Protein AF-A0A8S0SMR8-F1 (afdb_monomer_lite)

pLDDT: mean 78.2, std 20.43, range [27.48, 98.31]

Organism: NCBI:txid158383

Sequence (340 aa):
MNQTNSKMSIKREADHQFKKGESNWGFPSFLSLSKLHDKYGGYVVDGTCVIEAEVFVTDVFPLSTDKPSDSSVPTDQSMNKPSDLDEAESIYIKAESFLKSISKEPTTSVFDAKCAVPLIEDVASSAKERFDELISFPLDNLVDPKHETAMIECLHMLVDRLSLFSDEQAKEITRLRALFPTIIQEWRDSVQVKVSCQSLLSTFEKTENLLKGSVKTEEGIKIQLEELKIREQELKAQLEALQNESQRLEKERLEVSKQTQHIYALAEEQAVKIEGKEMELAGAENKLEDLKSNWASVKTVSFKHEIFGSQHLYFGGRQFICCFLAVVTALVCYLIILCN

Foldseek 3Di:
DQQVDPVLDFDDDDDDDDDDPDPDDDDPDRDDPVLCPPPPNRQADPNDGDDDDDDDDDPPDPPPDDDDDDDDDDDDDPDPPPVPVVVVVVVLVVLVVVLVVPPDDDDDDDDDDADYDDDDDDPLRVLVRLLVVLVRDDLVVCLPPVNVVSNLVSLVSCLVVLVVDDPVVNVVSVVCNVCVVVVSVVVVVVVVVVVVVVVVVVVVVVVNVVSVVVSVVVVVVVVVVVVVVVVVVVVVVVVVVVVVVVVVVVVVVVVVVVVVVVVVVVVVVVVVVVVVVVVVVVVVVVVVVVVVVVVVVVVVVVPPDDDDDDDDDDDDPDPPVVVVVVVVVVVVVVVVVVPD

Secondary structure (DSSP, 8-state):
--SS-GGG-----------TT------S-SS-HHHHS-TTTSSEETTEE--------------------------------THHHHHHHHHHHHHHHHHHHH-------------------SHHHHHHHHHHHHHTS-HHHHTSHHHHHHHHHHHHHHHTTGGGS-HHHHHHHHHHHHHHHHHHHHHHHHHHHHHHHHHHHHHHHHHHHHHHHHHHHHHHHHHHHHHHHHHHHHHHHHHHHHHHHHHHHHHHHHHHHHHHHHHHHHHHHHHHHHHHHHHHHHHHHHHHHHHHHHHHHHHHHHTSS-------------SHHHHHHHHHHHHHHHHHHH--

InterPro domains:
  IPR002083 MATH/TRAF domain [PF22486] (1-55)
  IPR002083 MATH/TRAF domain [PS50144] (1-55)
  IPR002083 MATH/TRAF domain [cd00121] (1-55)
  IPR008974 TRAF-like [G3DSA:2.60.210.10] (1-70)
  IPR050804 MATH and coiled-coil domain-containing protein [PTHR46236] (2-300)

Radius of gyration: 62.2 Å; chains: 1; bounding box: 112×54×190 Å

Structure (mmCIF, N/CA/C/O backbone):
data_AF-A0A8S0SMR8-F1
#
_entry.id   AF-A0A8S0SMR8-F1
#
loop_
_atom_site.group_PDB
_atom_site.id
_atom_site.type_symbol
_atom_site.label_atom_id
_atom_site.label_alt_id
_atom_site.label_comp_id
_atom_site.label_asym_id
_atom_site.label_entity_id
_atom_site.label_seq_id
_atom_site.pdbx_PDB_ins_code
_atom_site.Cartn_x
_atom_site.Cartn_y
_atom_site.Cartn_z
_atom_site.occupancy
_atom_site.B_iso_or_equiv
_atom_site.auth_seq_id
_atom_site.auth_comp_id
_atom_site.auth_asym_id
_atom_site.auth_atom_id
_atom_site.pdbx_PDB_model_num
ATOM 1 N N . MET A 1 1 ? -6.142 25.862 14.279 1.00 87.38 1 MET A N 1
ATOM 2 C CA . MET A 1 1 ? -6.239 25.952 15.749 1.00 87.38 1 MET A CA 1
ATOM 3 C C . MET A 1 1 ? -5.257 26.981 16.274 1.00 87.38 1 MET A C 1
ATOM 5 O O . MET A 1 1 ? -4.184 27.133 15.704 1.00 87.38 1 MET A O 1
ATOM 9 N N . ASN A 1 2 ? -5.632 27.718 17.316 1.00 91.56 2 ASN A N 1
ATOM 10 C CA . ASN A 1 2 ? -4.694 28.555 18.056 1.00 91.56 2 ASN A CA 1
ATOM 11 C C . ASN A 1 2 ? -4.087 27.713 19.189 1.00 91.56 2 ASN A C 1
ATOM 13 O O . ASN A 1 2 ? -4.815 27.195 20.033 1.00 91.56 2 ASN A O 1
ATOM 17 N N . GLN A 1 3 ? -2.769 27.543 19.159 1.00 89.25 3 GLN A N 1
ATOM 18 C CA . GLN A 1 3 ? -2.023 26.611 20.006 1.00 89.25 3 GLN A CA 1
ATOM 19 C C . GLN A 1 3 ? -1.727 27.176 21.401 1.00 89.25 3 GLN A C 1
ATOM 21 O O . GLN A 1 3 ? -1.441 26.412 22.316 1.00 89.25 3 GLN A O 1
ATOM 26 N N . THR A 1 4 ? -1.817 28.497 21.591 1.00 88.31 4 THR A N 1
ATOM 27 C CA . THR A 1 4 ? -1.593 29.145 22.896 1.00 88.31 4 THR A CA 1
ATOM 28 C C . THR A 1 4 ? -2.897 29.492 23.611 1.00 88.31 4 THR A C 1
ATOM 30 O O . THR A 1 4 ? -2.925 29.590 24.836 1.00 88.31 4 THR A O 1
ATOM 33 N N . ASN A 1 5 ? -3.995 29.661 22.869 1.00 88.12 5 ASN A N 1
ATOM 34 C CA . ASN A 1 5 ? -5.317 29.918 23.425 1.00 88.12 5 ASN A CA 1
ATOM 35 C C . ASN A 1 5 ? -6.415 29.296 22.554 1.00 88.12 5 ASN A C 1
ATOM 37 O O . ASN A 1 5 ? -6.805 29.863 21.532 1.00 88.12 5 ASN A O 1
ATOM 41 N N . SER A 1 6 ? -6.987 28.179 23.009 1.00 86.31 6 SER A N 1
ATOM 42 C CA . SER A 1 6 ? -8.015 27.433 22.271 1.00 86.31 6 SER A CA 1
ATOM 43 C C . SER A 1 6 ? -9.241 28.274 21.893 1.00 86.31 6 SER A C 1
ATOM 45 O O . SER A 1 6 ? -9.789 28.079 20.806 1.00 86.31 6 SER A O 1
ATOM 47 N N . LYS A 1 7 ? -9.622 29.268 22.714 1.00 87.75 7 LYS A N 1
ATOM 48 C CA . LYS A 1 7 ? -10.764 30.172 22.460 1.00 87.75 7 LYS A CA 1
ATOM 49 C C . LYS A 1 7 ? -10.551 31.115 21.273 1.00 87.75 7 LYS A C 1
ATOM 51 O O . LYS A 1 7 ? -11.516 31.669 20.762 1.00 87.75 7 LYS A O 1
ATOM 56 N N . MET A 1 8 ? -9.306 31.308 20.841 1.00 87.25 8 MET A N 1
ATOM 57 C CA . MET A 1 8 ? -8.945 32.171 19.710 1.00 87.25 8 MET A CA 1
ATOM 58 C C . MET A 1 8 ? -8.800 31.384 18.399 1.00 87.25 8 MET A C 1
ATOM 60 O O . MET A 1 8 ? -8.308 31.920 17.406 1.00 87.25 8 MET A O 1
ATOM 64 N N . SER A 1 9 ? -9.203 30.110 18.376 1.00 90.19 9 SER A N 1
ATOM 65 C CA . SER A 1 9 ? -9.209 29.300 17.158 1.00 90.19 9 SER A CA 1
ATOM 66 C C . SER A 1 9 ? -10.244 29.814 16.158 1.00 90.19 9 SER A C 1
ATOM 68 O O . SER A 1 9 ? -11.353 30.202 16.515 1.00 90.19 9 SER A O 1
ATOM 70 N N . ILE A 1 10 ? -9.878 29.809 14.879 1.00 89.50 10 ILE A N 1
ATOM 71 C CA . ILE A 1 10 ? -10.763 30.231 13.792 1.00 89.50 10 ILE A CA 1
ATOM 72 C C . ILE A 1 10 ? -11.435 28.986 13.222 1.00 89.50 10 ILE A C 1
ATOM 74 O O . ILE A 1 10 ? -10.746 28.109 12.704 1.00 89.50 10 ILE A O 1
ATOM 78 N N . LYS A 1 11 ? -12.769 28.937 13.306 1.00 91.62 11 LYS A N 1
ATOM 79 C CA . LYS A 1 11 ? -13.609 27.892 12.708 1.00 91.62 11 LYS A CA 1
ATOM 80 C C . LYS A 1 11 ? -14.369 28.449 11.500 1.00 91.62 11 LYS A C 1
ATOM 82 O O . LYS A 1 11 ? -14.775 29.621 11.483 1.00 91.62 11 LYS A O 1
ATOM 87 N N . ARG A 1 12 ? -14.542 27.614 10.479 1.00 89.69 12 ARG A N 1
ATOM 88 C CA . ARG A 1 12 ? -15.468 27.824 9.362 1.00 89.69 12 ARG A CA 1
ATOM 89 C C . ARG A 1 12 ? -16.180 26.508 9.100 1.00 89.69 12 ARG A C 1
ATOM 91 O O . ARG A 1 12 ? -15.543 25.462 9.143 1.00 89.69 12 ARG A O 1
ATOM 98 N N . GLU A 1 13 ? -17.469 26.594 8.830 1.00 91.56 13 GLU A N 1
ATOM 99 C CA . GLU A 1 13 ? -18.339 25.456 8.553 1.00 91.56 13 GLU A CA 1
ATOM 100 C C . GLU A 1 13 ? -19.017 25.719 7.207 1.00 91.56 13 GLU A C 1
ATOM 102 O O . GLU A 1 13 ? -19.344 26.868 6.892 1.00 91.56 13 GLU A O 1
ATOM 107 N N . ALA A 1 14 ? -19.147 24.681 6.387 1.00 87.69 14 ALA A N 1
ATOM 108 C CA . ALA A 1 14 ? -19.842 24.738 5.110 1.00 87.69 14 ALA A CA 1
ATOM 109 C C . ALA A 1 14 ? -20.319 23.341 4.723 1.00 87.69 14 ALA A C 1
ATOM 111 O O . ALA A 1 14 ? -19.592 22.367 4.914 1.00 87.69 14 ALA A O 1
ATOM 112 N N . ASP A 1 15 ? -21.487 23.291 4.096 1.00 88.12 15 ASP A N 1
ATOM 113 C CA . ASP A 1 15 ? -22.035 22.076 3.512 1.00 88.12 15 ASP A CA 1
ATOM 114 C C . ASP A 1 15 ? -21.761 22.077 2.009 1.00 88.12 15 ASP A C 1
ATOM 116 O O . ASP A 1 15 ? -21.972 23.084 1.326 1.00 88.12 15 ASP A O 1
ATOM 120 N N . HIS A 1 16 ? -21.283 20.950 1.483 1.00 85.00 16 HIS A N 1
ATOM 121 C CA . HIS A 1 16 ? -21.031 20.786 0.053 1.00 85.00 16 HIS A CA 1
ATOM 122 C C . HIS A 1 16 ? -21.496 19.425 -0.432 1.00 85.00 16 HIS A C 1
ATOM 124 O O . HIS A 1 16 ? -21.211 18.399 0.182 1.00 85.00 16 HIS A O 1
ATOM 130 N N . GLN A 1 17 ? -22.169 19.421 -1.579 1.00 85.31 17 GLN A N 1
ATOM 131 C CA . GLN A 1 17 ? -22.498 18.196 -2.288 1.00 85.31 17 GLN A CA 1
ATOM 132 C C . GLN A 1 17 ? -21.478 17.990 -3.405 1.00 85.31 17 GLN A C 1
ATOM 134 O O . GLN A 1 17 ? -21.536 18.666 -4.432 1.00 85.31 17 GLN A O 1
ATOM 139 N N . PHE A 1 18 ? -20.577 17.026 -3.218 1.00 80.44 18 PHE A N 1
ATOM 140 C CA . PHE A 1 18 ? -19.598 16.658 -4.237 1.00 80.44 18 PHE A CA 1
ATOM 141 C C . PHE A 1 18 ? -20.292 16.123 -5.490 1.00 80.44 18 PHE A C 1
ATOM 143 O O . PHE A 1 18 ? -21.043 15.145 -5.441 1.00 80.44 18 PHE A O 1
ATOM 150 N N . LYS A 1 19 ? -20.026 16.758 -6.633 1.00 80.75 19 LYS A N 1
ATOM 151 C CA . LYS A 1 19 ? -20.501 16.287 -7.940 1.00 80.75 19 LYS A CA 1
ATOM 152 C C . LYS A 1 19 ? -19.439 15.445 -8.635 1.00 80.75 19 LYS A C 1
ATOM 154 O O . LYS A 1 19 ? -18.242 15.575 -8.393 1.00 80.75 19 LYS A O 1
ATOM 159 N N . LYS A 1 20 ? -19.874 14.598 -9.572 1.00 73.75 20 LYS A N 1
ATOM 160 C CA . LYS A 1 20 ? -18.967 13.825 -10.430 1.00 73.75 20 LYS A CA 1
ATOM 161 C C . LYS A 1 20 ? -18.040 14.782 -11.195 1.00 73.75 20 LYS A C 1
ATOM 163 O O . LYS A 1 20 ? -18.507 15.523 -12.054 1.00 73.75 20 LYS A O 1
ATOM 168 N N . GLY A 1 21 ? -16.743 14.735 -10.892 1.00 80.00 21 GLY A N 1
ATOM 169 C CA . GLY A 1 21 ? -15.716 15.602 -11.486 1.00 80.00 21 GLY A CA 1
ATOM 170 C C . GLY A 1 21 ? -15.176 16.691 -10.553 1.00 80.00 21 GLY A C 1
ATOM 171 O O . GLY A 1 21 ? -14.189 17.334 -10.898 1.00 80.00 21 GLY A O 1
ATOM 172 N N . GLU A 1 22 ? -15.761 16.872 -9.369 1.00 75.69 22 GLU A N 1
ATOM 173 C CA . GLU A 1 22 ? -15.211 17.735 -8.323 1.00 75.69 22 GLU A CA 1
ATOM 174 C C . GLU A 1 22 ? -14.312 16.904 -7.399 1.00 75.69 22 GLU A C 1
ATOM 176 O O . GLU A 1 22 ? -14.763 15.938 -6.787 1.00 75.69 22 GLU A O 1
ATOM 181 N N . SER A 1 23 ? -13.028 17.259 -7.312 1.00 76.62 23 SER A N 1
ATOM 182 C CA . SER A 1 23 ? -12.038 16.543 -6.492 1.00 76.62 23 SER A CA 1
ATOM 183 C C . SER A 1 23 ? -11.688 17.256 -5.185 1.00 76.62 23 SER A C 1
ATOM 185 O O . SER A 1 23 ? -10.994 16.687 -4.346 1.00 76.62 23 SER A O 1
ATOM 187 N N . ASN A 1 24 ? -12.131 18.502 -5.004 1.00 79.94 24 ASN A N 1
ATOM 188 C CA . ASN A 1 24 ? -11.857 19.289 -3.811 1.00 79.94 24 ASN A CA 1
ATOM 189 C C . ASN A 1 24 ? -12.972 20.300 -3.523 1.00 79.94 24 ASN A C 1
ATOM 191 O O . ASN A 1 24 ? -13.780 20.638 -4.385 1.00 79.94 24 ASN A O 1
ATOM 195 N N . TRP A 1 25 ? -12.989 20.767 -2.278 1.00 83.88 25 TRP A N 1
ATOM 196 C CA . TRP A 1 25 ? -13.827 21.856 -1.803 1.00 83.88 25 TRP A CA 1
ATOM 197 C C . TRP A 1 25 ? -13.126 22.555 -0.636 1.00 83.88 25 TRP A C 1
ATOM 199 O O . TRP A 1 25 ? -12.306 21.949 0.056 1.00 83.88 25 TRP A O 1
ATOM 209 N N . GLY A 1 26 ? -13.428 23.830 -0.408 1.00 86.75 26 GLY A N 1
ATOM 210 C CA . GLY A 1 26 ? -12.868 24.574 0.712 1.00 86.75 26 GLY A CA 1
ATOM 211 C C . GLY A 1 26 ? -13.066 26.076 0.586 1.00 86.75 26 GLY A C 1
ATOM 212 O O . GLY A 1 26 ? -13.824 26.565 -0.249 1.00 86.75 26 GLY A O 1
ATOM 213 N N . PHE A 1 27 ? -12.350 26.823 1.422 1.00 83.25 27 PHE A N 1
ATOM 214 C CA . PHE A 1 27 ? -12.382 28.281 1.420 1.00 83.25 27 PHE A CA 1
ATOM 215 C C . PHE A 1 27 ? -11.164 28.827 0.665 1.00 83.25 27 PHE A C 1
ATOM 217 O O . PHE A 1 27 ? -10.041 28.623 1.130 1.00 83.25 27 PHE A O 1
ATOM 224 N N . PRO A 1 28 ? -11.345 29.584 -0.436 1.00 78.44 28 PRO A N 1
ATOM 225 C CA . PRO A 1 28 ? -10.234 30.222 -1.151 1.00 78.44 28 PRO A CA 1
ATOM 226 C C . PRO A 1 28 ? -9.412 31.179 -0.274 1.00 78.44 28 PRO A C 1
ATOM 228 O O . PRO A 1 28 ? -8.251 31.456 -0.558 1.00 78.44 28 PRO A O 1
ATOM 231 N N . SER A 1 29 ? -10.018 31.691 0.801 1.00 84.06 29 SER A N 1
ATOM 232 C CA . SER A 1 29 ? -9.359 32.486 1.832 1.00 84.06 29 SER A CA 1
ATOM 233 C C . SER A 1 29 ? -9.897 32.088 3.203 1.00 84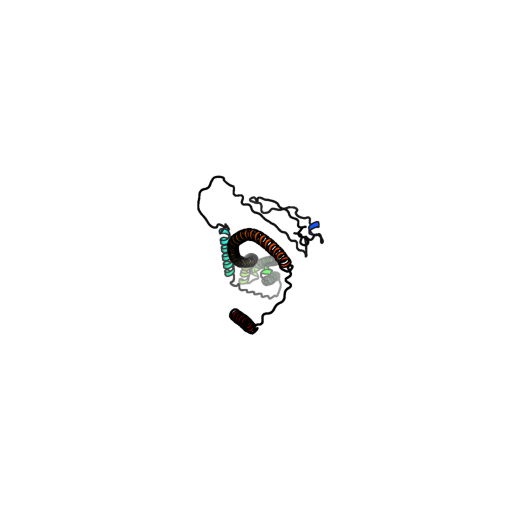.06 29 SER A C 1
ATOM 235 O O . SER A 1 29 ? -11.080 32.268 3.492 1.00 84.06 29 SER A O 1
ATOM 237 N N . PHE A 1 30 ? -9.025 31.526 4.042 1.00 84.12 30 PHE A N 1
ATOM 238 C CA . PHE A 1 30 ? -9.371 31.054 5.387 1.00 84.12 30 PHE A CA 1
ATOM 239 C C . PHE A 1 30 ? -8.759 31.941 6.482 1.00 84.12 30 PHE A C 1
ATOM 241 O O . PHE A 1 30 ? -9.443 32.351 7.420 1.00 84.12 30 PHE A O 1
ATOM 248 N N . LEU A 1 31 ? -7.474 32.282 6.342 1.00 86.81 31 LEU A N 1
ATOM 249 C CA . LEU A 1 31 ? -6.719 33.123 7.270 1.00 86.81 31 LEU A CA 1
ATOM 250 C C . LEU A 1 31 ? -5.667 33.930 6.502 1.00 86.81 31 LEU A C 1
ATOM 252 O O . LEU A 1 31 ? -4.987 33.387 5.635 1.00 86.81 31 LEU A O 1
ATOM 256 N N . SER A 1 32 ? -5.511 35.219 6.817 1.00 88.31 32 SER A N 1
ATOM 257 C CA . SER A 1 32 ? -4.460 36.029 6.196 1.00 88.31 32 SER A CA 1
ATOM 258 C C . SER A 1 32 ? -3.076 35.583 6.667 1.00 88.31 32 SER A C 1
ATOM 260 O O . SER A 1 32 ? -2.870 35.304 7.850 1.00 88.31 32 SER A O 1
ATOM 262 N N . LEU A 1 33 ? -2.097 35.593 5.759 1.00 88.31 33 LEU A N 1
ATOM 263 C CA . LEU A 1 33 ? -0.712 35.242 6.090 1.00 88.31 33 LEU A CA 1
ATOM 264 C C . LEU A 1 33 ? -0.136 36.140 7.194 1.00 88.31 33 LEU A C 1
ATOM 266 O O . LEU A 1 33 ? 0.542 35.650 8.090 1.00 88.31 33 LEU A O 1
ATOM 270 N N . SER A 1 34 ? -0.474 37.433 7.189 1.00 88.12 34 SER A N 1
ATOM 271 C CA . SER A 1 34 ? -0.067 38.373 8.241 1.00 88.12 34 SER A CA 1
ATOM 272 C C . SER A 1 34 ? -0.531 37.953 9.636 1.00 88.12 34 SER A C 1
ATOM 274 O O . SER A 1 34 ? 0.198 38.137 10.603 1.00 88.12 34 SER A O 1
ATOM 276 N N . LYS A 1 35 ? -1.728 37.367 9.742 1.00 86.38 35 LYS A N 1
ATOM 277 C CA . LYS A 1 35 ? -2.311 36.916 11.009 1.00 86.38 35 LYS A CA 1
ATOM 278 C C . LYS A 1 35 ? -1.822 35.522 11.401 1.00 86.38 35 LYS A C 1
ATOM 280 O O . LYS A 1 35 ? -1.681 35.244 12.586 1.00 86.38 35 LYS A O 1
ATOM 285 N N . LEU A 1 36 ? -1.543 34.663 10.420 1.00 89.69 36 LEU A N 1
ATOM 286 C CA . LEU A 1 36 ? -0.945 33.347 10.643 1.00 89.69 36 LEU A CA 1
ATOM 287 C C . LEU A 1 36 ? 0.486 33.462 11.199 1.00 89.69 36 LEU A C 1
ATOM 289 O O . LEU A 1 36 ? 0.835 32.739 12.126 1.00 89.69 36 LEU A O 1
ATOM 293 N N . HIS A 1 37 ? 1.289 34.383 10.656 1.00 87.81 37 HIS A N 1
ATOM 294 C CA . HIS A 1 37 ? 2.698 34.578 11.020 1.00 87.81 37 HIS A CA 1
ATOM 295 C C . HIS A 1 37 ? 2.934 35.573 12.166 1.00 87.81 37 HIS A C 1
ATOM 297 O O . HIS A 1 37 ? 4.086 35.890 12.474 1.00 87.81 37 HIS A O 1
ATOM 303 N N . ASP A 1 38 ? 1.878 36.077 12.805 1.00 88.31 38 ASP A N 1
ATOM 304 C CA . ASP A 1 38 ? 2.031 36.915 13.989 1.00 88.31 38 ASP A CA 1
ATOM 305 C C . ASP A 1 38 ? 2.648 36.093 15.131 1.00 88.31 38 ASP A C 1
ATOM 307 O O . ASP A 1 38 ? 2.051 35.128 15.616 1.00 88.31 38 ASP A O 1
ATOM 311 N N . LYS A 1 39 ? 3.843 36.497 15.580 1.00 84.56 39 LYS A N 1
ATOM 312 C CA . LYS A 1 39 ? 4.595 35.834 16.658 1.00 84.56 39 LYS A CA 1
ATOM 313 C C . LYS A 1 39 ? 3.817 35.779 17.973 1.00 84.56 39 LYS A C 1
ATOM 315 O O . LYS A 1 39 ? 4.062 34.888 18.779 1.00 84.56 39 LYS A O 1
ATOM 320 N N . TYR A 1 40 ? 2.888 36.709 18.186 1.00 86.00 40 TYR A N 1
ATOM 321 C CA . TYR A 1 40 ? 2.031 36.750 19.373 1.00 86.00 40 TYR A CA 1
ATOM 3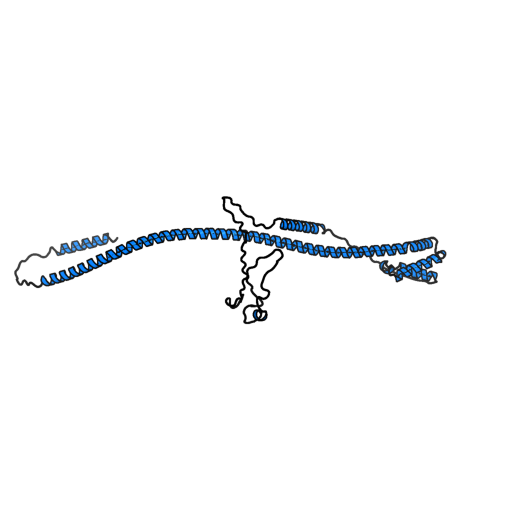22 C C . TYR A 1 40 ? 0.635 36.165 19.116 1.00 86.00 40 TYR A C 1
ATOM 324 O O . TYR A 1 40 ? -0.161 36.030 20.043 1.00 86.00 40 TYR A O 1
ATOM 332 N N . GLY A 1 41 ? 0.336 35.793 17.867 1.00 84.12 41 GLY A N 1
ATOM 333 C CA . GLY A 1 41 ? -0.979 35.333 17.436 1.00 84.12 41 GLY A CA 1
ATOM 334 C C . GLY A 1 41 ? -1.303 33.895 17.839 1.00 84.12 41 GLY A C 1
ATOM 335 O O . GLY A 1 41 ? -2.478 33.552 17.906 1.00 84.12 41 GLY A O 1
ATOM 336 N N . GLY A 1 42 ? -0.299 33.056 18.122 1.00 89.44 42 GLY A N 1
ATOM 337 C CA . GLY A 1 42 ? -0.487 31.687 18.627 1.00 89.44 42 GLY A CA 1
ATOM 338 C C . GLY A 1 42 ? -0.912 30.642 17.587 1.00 89.44 42 GLY A C 1
ATOM 339 O O . GLY A 1 42 ? -1.196 29.505 17.950 1.00 89.44 42 GLY A O 1
ATOM 340 N N . TYR A 1 43 ? -0.971 30.990 16.298 1.00 90.38 43 TYR A N 1
ATOM 341 C CA . TYR A 1 43 ? -1.336 30.044 15.230 1.00 90.38 43 TYR A CA 1
ATOM 342 C C . TYR A 1 43 ? -0.153 29.185 14.764 1.00 90.38 43 TYR A C 1
ATOM 344 O O . TYR A 1 43 ? -0.349 28.021 14.418 1.00 90.38 43 TYR A O 1
ATOM 352 N N . VAL A 1 44 ? 1.066 29.733 14.814 1.00 91.00 44 VAL A N 1
ATOM 353 C CA . VAL A 1 44 ? 2.318 29.013 14.555 1.00 91.00 44 VAL A CA 1
ATOM 354 C C . VAL A 1 44 ? 3.155 29.012 15.832 1.00 91.00 44 VAL A C 1
ATOM 356 O O . VAL A 1 44 ? 3.533 30.075 16.319 1.00 91.00 44 VAL A O 1
ATOM 359 N N . VAL A 1 45 ? 3.444 27.828 16.365 1.00 88.50 45 VAL A N 1
ATOM 360 C CA . VAL A 1 45 ? 4.313 27.612 17.533 1.00 88.50 45 VAL A CA 1
ATOM 361 C C . VAL A 1 45 ? 5.395 26.629 17.102 1.00 88.50 45 VAL A C 1
ATOM 363 O O . VAL A 1 45 ? 5.091 25.633 16.452 1.00 88.50 45 VAL A O 1
ATOM 366 N N . ASP A 1 46 ? 6.660 26.968 17.353 1.00 87.38 46 ASP A N 1
ATOM 367 C CA . ASP A 1 46 ? 7.829 26.167 16.952 1.00 87.38 46 ASP A CA 1
ATOM 368 C C . ASP A 1 46 ? 7.830 25.758 15.467 1.00 87.38 46 ASP A C 1
ATOM 370 O O . ASP A 1 46 ? 8.157 24.636 15.089 1.00 87.38 46 ASP A O 1
ATOM 374 N N . GLY A 1 47 ? 7.412 26.684 14.596 1.00 86.69 47 GLY A N 1
ATOM 375 C CA . GLY A 1 47 ? 7.346 26.461 13.147 1.00 86.69 47 GLY A CA 1
ATOM 376 C C . GLY A 1 47 ? 6.199 25.555 12.685 1.00 86.69 47 GLY A C 1
ATOM 377 O O . GLY A 1 47 ? 6.073 25.313 11.488 1.00 86.69 47 GLY A O 1
ATOM 378 N N . THR A 1 48 ? 5.339 25.099 13.597 1.00 86.88 48 THR A N 1
ATOM 379 C CA . THR A 1 48 ? 4.231 24.184 13.305 1.00 86.88 48 THR A CA 1
ATOM 380 C C . THR A 1 48 ? 2.891 24.912 13.374 1.00 86.88 48 THR A C 1
ATOM 382 O O . THR A 1 48 ? 2.663 25.714 14.278 1.00 86.88 48 THR A O 1
ATOM 385 N N . CYS A 1 49 ? 1.987 24.630 12.430 1.00 88.88 49 CYS A N 1
ATOM 386 C CA . CYS A 1 49 ? 0.596 25.094 12.417 1.00 88.88 49 CYS A CA 1
ATOM 387 C C . CYS A 1 49 ? -0.342 23.885 12.476 1.00 88.88 49 CYS A C 1
ATOM 389 O O . CYS A 1 49 ? -0.164 22.936 11.715 1.00 88.88 49 CYS A O 1
ATOM 391 N N . VAL A 1 50 ? -1.350 23.930 13.349 1.00 87.56 50 VAL A N 1
ATOM 392 C CA . VAL A 1 50 ? -2.322 22.840 13.520 1.00 87.56 50 VAL A CA 1
ATOM 393 C C . VAL A 1 50 ? -3.649 23.217 12.867 1.00 87.56 50 VAL A C 1
ATOM 395 O O . VAL A 1 50 ? -4.247 24.244 13.206 1.00 87.56 50 VAL A O 1
ATOM 398 N N . ILE A 1 51 ? -4.133 22.373 11.956 1.00 88.50 51 ILE A N 1
ATOM 399 C CA . ILE A 1 51 ? -5.425 22.513 11.272 1.00 88.50 51 ILE A CA 1
ATOM 400 C C . ILE A 1 51 ? -6.299 21.323 11.668 1.00 88.50 51 ILE A C 1
ATOM 402 O O . ILE A 1 51 ? -5.836 20.188 11.658 1.00 88.50 51 ILE A O 1
ATOM 406 N N . GLU A 1 52 ? -7.551 21.597 12.018 1.00 88.19 52 GLU A N 1
ATOM 407 C CA . GLU A 1 52 ? -8.548 20.595 12.394 1.00 88.19 52 GLU A CA 1
ATOM 408 C C . GLU A 1 52 ? -9.723 20.694 11.418 1.00 88.19 52 GLU A C 1
ATOM 410 O O . GLU A 1 52 ? -10.134 21.804 11.065 1.00 88.19 52 GLU A O 1
ATOM 415 N N . ALA A 1 53 ? -10.226 19.549 10.957 1.00 86.25 53 ALA A N 1
ATOM 416 C CA . ALA A 1 53 ? -11.354 19.456 10.041 1.00 86.25 53 ALA A CA 1
ATOM 417 C C . ALA A 1 53 ? -12.333 18.396 10.551 1.00 86.25 53 ALA A C 1
ATOM 419 O O . ALA A 1 53 ? -11.953 17.250 10.777 1.00 86.25 53 ALA A O 1
ATOM 420 N N . GLU A 1 54 ? -13.588 18.798 10.717 1.00 86.50 54 GLU A N 1
ATOM 421 C CA . GLU A 1 54 ? -14.694 17.937 11.125 1.00 86.50 54 GLU A CA 1
ATOM 422 C C . GLU A 1 54 ? -15.609 17.747 9.911 1.00 86.50 54 GLU A C 1
ATOM 424 O O . GLU A 1 54 ? -16.010 18.730 9.283 1.00 86.50 54 GLU A O 1
ATOM 429 N N . VAL A 1 55 ? -15.882 16.495 9.534 1.00 85.50 55 VAL A N 1
ATOM 430 C CA . VAL A 1 55 ? -16.650 16.162 8.326 1.00 85.50 55 VAL A CA 1
ATOM 431 C C . VAL A 1 55 ? -17.842 15.299 8.707 1.00 85.50 55 VAL A C 1
ATOM 433 O O . VAL A 1 55 ? -17.676 14.204 9.241 1.00 85.50 55 VAL A O 1
ATOM 436 N N . PHE A 1 56 ? -19.038 15.781 8.374 1.00 84.62 56 PHE A N 1
ATOM 437 C CA . PHE A 1 56 ? -20.282 15.033 8.502 1.00 84.62 56 PHE A CA 1
ATOM 438 C C . PHE A 1 56 ? -20.780 14.642 7.112 1.00 84.62 56 PHE A C 1
ATOM 440 O O . PHE A 1 56 ? -21.023 15.503 6.267 1.00 84.62 56 PHE A O 1
ATOM 447 N N . VAL A 1 57 ? -20.933 13.341 6.868 1.00 84.12 57 VAL A N 1
ATOM 448 C CA . VAL A 1 57 ? -21.506 12.819 5.622 1.00 84.12 57 VAL A CA 1
ATOM 449 C C . VAL A 1 57 ? -22.943 12.411 5.904 1.00 84.12 57 VAL A C 1
ATOM 451 O O . VAL A 1 57 ? -23.195 11.588 6.779 1.00 84.12 57 VAL A O 1
ATOM 454 N N . THR A 1 58 ? -23.887 13.011 5.180 1.00 78.44 58 THR A N 1
ATOM 455 C CA . THR A 1 58 ? -25.296 12.607 5.232 1.00 78.44 58 THR A CA 1
ATOM 456 C C . THR A 1 58 ? -25.611 11.824 3.968 1.00 78.44 58 THR A C 1
ATOM 458 O O . THR A 1 58 ? -25.495 12.368 2.868 1.00 78.44 58 THR A O 1
ATOM 461 N N . ASP A 1 59 ? -26.017 10.564 4.111 1.00 65.44 59 ASP A N 1
ATOM 462 C CA . ASP A 1 59 ? -26.491 9.774 2.980 1.00 65.44 59 ASP A CA 1
ATOM 463 C C . ASP A 1 59 ? -27.819 10.350 2.483 1.00 65.44 59 ASP A C 1
ATOM 465 O O . ASP A 1 59 ? -28.885 10.130 3.063 1.00 65.44 59 ASP A O 1
ATOM 469 N N . VAL A 1 60 ? -27.770 11.100 1.383 1.00 57.50 60 VAL A N 1
ATOM 470 C CA . VAL A 1 60 ? -28.979 11.455 0.640 1.00 57.50 60 VAL A CA 1
ATOM 471 C C . VAL A 1 60 ? -29.367 10.238 -0.194 1.00 57.50 60 VAL A C 1
ATOM 473 O O . VAL A 1 60 ? -29.111 10.173 -1.395 1.00 57.50 60 VAL A O 1
ATOM 476 N N . PHE A 1 61 ? -29.989 9.251 0.447 1.00 50.53 61 PHE A N 1
ATOM 477 C CA . PHE A 1 61 ? -30.808 8.294 -0.283 1.00 50.53 61 PHE A CA 1
ATOM 478 C C . PHE A 1 61 ? -31.968 9.084 -0.901 1.00 50.53 61 PHE A C 1
ATOM 480 O O . PHE A 1 61 ? -32.698 9.749 -0.157 1.00 50.53 61 PHE A O 1
ATOM 487 N N . PRO A 1 62 ? -32.180 9.061 -2.230 1.00 45.62 62 PRO A N 1
ATOM 488 C CA . PRO A 1 62 ? -33.440 9.527 -2.776 1.00 45.62 62 PRO A CA 1
ATOM 489 C C . PRO A 1 62 ? -34.535 8.617 -2.213 1.00 45.62 62 PRO A C 1
ATOM 491 O O . PRO A 1 62 ? -34.724 7.487 -2.664 1.00 45.62 62 PRO A O 1
ATOM 494 N N . LEU A 1 63 ? -35.221 9.112 -1.181 1.00 36.34 63 LEU A N 1
ATOM 495 C CA . LEU A 1 63 ? -36.442 8.538 -0.641 1.00 36.34 63 LEU A CA 1
ATOM 496 C C . LEU A 1 63 ? -37.471 8.514 -1.769 1.00 36.34 63 LEU A C 1
ATOM 498 O O . LEU A 1 63 ? -38.194 9.477 -2.013 1.00 36.34 63 LEU A O 1
ATOM 502 N N . SER A 1 64 ? -37.514 7.386 -2.466 1.00 44.81 64 SER A N 1
ATOM 503 C CA . SER A 1 64 ? -38.702 6.959 -3.181 1.00 44.81 64 SER A CA 1
ATOM 504 C C . SER A 1 64 ? -39.674 6.523 -2.094 1.00 44.81 64 SER A C 1
ATOM 506 O O . SER A 1 64 ? -39.519 5.465 -1.486 1.00 44.81 64 SER A O 1
ATOM 508 N N . THR A 1 65 ? -40.618 7.395 -1.766 1.00 42.44 65 THR A N 1
ATOM 509 C CA . THR A 1 65 ? -41.812 7.023 -1.014 1.00 42.44 65 THR A CA 1
ATOM 510 C C . THR A 1 65 ? -42.502 5.875 -1.746 1.00 42.44 65 THR A C 1
ATOM 512 O O . THR A 1 65 ? -42.895 6.065 -2.892 1.00 42.44 65 THR A O 1
ATOM 515 N N . ASP A 1 66 ? -42.585 4.696 -1.122 1.00 44.12 66 ASP A N 1
ATOM 516 C CA . ASP A 1 66 ? -43.858 4.008 -0.856 1.00 44.12 66 ASP A CA 1
ATOM 517 C C . ASP A 1 66 ? -43.674 2.684 -0.077 1.00 44.12 66 ASP A C 1
ATOM 519 O O . ASP A 1 66 ? -43.207 1.685 -0.606 1.00 44.12 66 ASP A O 1
ATOM 523 N N . LYS A 1 67 ? -44.126 2.735 1.189 1.00 37.91 67 LYS A N 1
ATOM 524 C CA . LYS A 1 67 ? -44.645 1.700 2.119 1.00 37.91 67 LYS A CA 1
ATOM 525 C C . LYS A 1 67 ? -43.897 0.370 2.427 1.00 37.91 67 LYS A C 1
ATOM 527 O O . LYS A 1 67 ? -43.198 -0.184 1.593 1.00 37.91 67 LYS A O 1
ATOM 532 N N . PRO A 1 68 ? -44.111 -0.187 3.649 1.00 49.84 68 PRO A N 1
ATOM 533 C CA . PRO A 1 68 ? -43.310 -1.262 4.227 1.00 49.84 68 PRO A CA 1
ATOM 534 C C . PRO A 1 68 ? -43.938 -2.653 4.048 1.00 49.84 68 PRO A C 1
ATOM 536 O O . PRO A 1 68 ? -45.154 -2.817 4.165 1.00 49.84 68 PRO A O 1
ATOM 539 N N . SER A 1 69 ? -43.090 -3.667 3.893 1.00 38.38 69 SER A N 1
ATOM 540 C CA . SER A 1 69 ? -43.423 -5.060 4.204 1.00 38.38 69 SER A CA 1
ATOM 541 C C . SER A 1 69 ? -42.144 -5.854 4.462 1.00 38.38 69 SER A C 1
ATOM 543 O O . SER A 1 69 ? -41.356 -6.079 3.552 1.00 38.38 69 SER A O 1
ATOM 545 N N . ASP A 1 70 ? -41.987 -6.195 5.740 1.00 37.16 70 ASP A N 1
ATOM 546 C CA . ASP A 1 70 ? -41.376 -7.378 6.346 1.00 37.16 70 ASP A CA 1
ATOM 547 C C . ASP A 1 70 ? -40.046 -7.964 5.844 1.00 37.16 70 ASP A C 1
ATOM 549 O O . ASP A 1 70 ? -39.894 -8.424 4.720 1.00 37.16 70 ASP A O 1
ATOM 553 N N . SER A 1 71 ? -39.175 -8.158 6.844 1.00 45.44 71 SER A N 1
ATOM 554 C CA . SER A 1 71 ? -38.352 -9.357 7.023 1.00 45.44 71 SER A CA 1
ATOM 555 C C . SER A 1 71 ? -37.404 -9.707 5.876 1.00 45.44 71 SER A C 1
ATOM 557 O O . SER A 1 71 ? -37.708 -10.544 5.027 1.00 45.44 71 SER A O 1
ATOM 559 N N . SER A 1 72 ? -36.166 -9.225 5.966 1.00 42.03 72 SER A N 1
ATOM 560 C CA . SER A 1 72 ? -34.984 -10.105 6.018 1.00 42.03 72 SER A CA 1
ATOM 561 C C . SER A 1 72 ? -33.712 -9.285 6.233 1.00 42.03 72 SER A C 1
ATOM 563 O O . SER A 1 72 ? -33.501 -8.248 5.615 1.00 42.03 72 SER A O 1
ATOM 565 N N . VAL A 1 73 ? -32.866 -9.772 7.138 1.00 48.78 73 VAL A N 1
ATOM 566 C CA . VAL A 1 73 ? -31.460 -9.372 7.267 1.00 48.78 73 VAL A CA 1
ATOM 567 C C . VAL A 1 73 ? -30.726 -9.742 5.970 1.00 48.78 73 VAL A C 1
ATOM 569 O O . VAL A 1 73 ? -30.920 -10.852 5.469 1.00 48.78 73 VAL A O 1
ATOM 572 N N . PRO A 1 74 ? -29.901 -8.836 5.423 1.00 41.62 74 PRO A N 1
ATOM 573 C CA . PRO A 1 74 ? -28.496 -9.182 5.152 1.00 41.62 74 PRO A CA 1
ATOM 574 C C . PRO A 1 74 ? -27.574 -8.014 5.556 1.00 41.62 74 PRO A C 1
ATOM 576 O O . PRO A 1 74 ? -27.799 -6.868 5.183 1.00 41.62 74 PRO A O 1
ATOM 579 N N . THR A 1 75 ? -26.659 -8.196 6.509 1.00 47.81 75 THR A N 1
ATOM 580 C CA . THR A 1 75 ? -25.270 -8.662 6.310 1.00 47.81 75 THR A CA 1
ATOM 581 C C . THR A 1 75 ? -24.509 -7.884 5.234 1.00 47.81 75 THR A C 1
ATOM 583 O O . THR A 1 75 ? -24.820 -7.996 4.054 1.00 47.81 75 THR A O 1
ATOM 586 N N . ASP A 1 76 ? -23.497 -7.154 5.718 1.00 53.69 76 ASP A N 1
ATOM 587 C CA . ASP A 1 76 ? -22.269 -6.683 5.068 1.00 53.69 76 ASP A CA 1
ATOM 588 C C . ASP A 1 76 ? -22.282 -6.487 3.551 1.00 53.69 76 ASP A C 1
ATOM 590 O O . ASP A 1 76 ? -22.274 -7.443 2.779 1.00 53.69 76 ASP A O 1
ATOM 594 N N . GLN A 1 77 ? -22.088 -5.233 3.139 1.00 45.78 77 GLN A N 1
ATOM 595 C CA . GLN A 1 77 ? -21.359 -4.916 1.913 1.00 45.78 77 GLN A CA 1
ATOM 596 C C . GLN A 1 77 ? -20.687 -3.544 2.041 1.00 45.78 77 GLN A C 1
ATOM 598 O O . GLN A 1 77 ? -21.141 -2.528 1.522 1.00 45.78 77 GLN A O 1
ATOM 603 N N . SER A 1 78 ? -19.549 -3.549 2.738 1.00 47.91 78 SER A N 1
ATOM 604 C CA . SER A 1 78 ? -18.457 -2.621 2.453 1.00 47.91 78 SER A CA 1
ATOM 605 C C . SER A 1 78 ? -17.952 -2.928 1.040 1.00 47.91 78 SER A C 1
ATOM 607 O O . SER A 1 78 ? -17.263 -3.920 0.803 1.00 47.91 78 SER A O 1
ATOM 609 N N . MET A 1 79 ? -18.375 -2.119 0.073 1.00 38.59 79 MET A N 1
ATOM 610 C CA . MET A 1 79 ? -17.893 -2.174 -1.304 1.00 38.59 79 MET A CA 1
ATOM 611 C C . MET A 1 79 ? -16.560 -1.424 -1.408 1.00 38.59 79 MET A C 1
ATOM 613 O O . MET A 1 79 ? -16.508 -0.301 -1.902 1.00 38.59 79 MET A O 1
ATOM 617 N N . ASN A 1 80 ? -15.468 -2.073 -1.006 1.00 46.41 80 ASN A N 1
ATOM 618 C CA . ASN A 1 80 ? -14.216 -1.900 -1.737 1.00 46.41 80 ASN A CA 1
ATOM 619 C C . ASN A 1 80 ? -14.298 -2.835 -2.939 1.00 46.41 80 ASN A C 1
ATOM 621 O O . ASN A 1 80 ? -14.406 -4.048 -2.782 1.00 46.41 80 ASN A O 1
ATOM 625 N N . LYS A 1 81 ? -14.321 -2.264 -4.141 1.00 43.22 81 LYS A N 1
ATOM 626 C CA . LYS A 1 81 ? -14.398 -3.004 -5.399 1.00 43.22 81 LYS A CA 1
ATOM 627 C C . LYS A 1 81 ? -13.194 -3.972 -5.483 1.00 43.22 81 LYS A C 1
ATOM 629 O O . LYS A 1 81 ? -12.068 -3.495 -5.598 1.00 43.22 81 LYS A O 1
ATOM 634 N N . PRO A 1 82 ? -13.389 -5.305 -5.437 1.00 54.19 82 PRO A N 1
ATOM 635 C CA . PRO A 1 82 ? -12.286 -6.277 -5.376 1.00 54.19 82 PRO A CA 1
ATOM 636 C C . PRO A 1 82 ? -11.375 -6.275 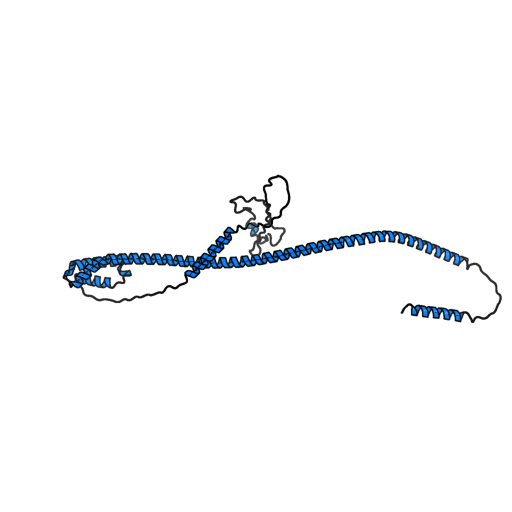-6.614 1.00 54.19 82 PRO A C 1
ATOM 638 O O . PRO A 1 82 ? -10.240 -6.730 -6.551 1.00 54.19 82 PRO A O 1
ATOM 641 N N . SER A 1 83 ? -11.855 -5.727 -7.737 1.00 61.34 83 SER A N 1
ATOM 642 C CA . SER A 1 83 ? -11.180 -5.801 -9.036 1.00 61.34 83 SER A CA 1
ATOM 643 C C . SER A 1 83 ? -9.816 -5.117 -9.093 1.00 61.34 83 SER A C 1
ATOM 645 O O . SER A 1 83 ? -8.969 -5.540 -9.869 1.00 61.34 83 SER A O 1
ATOM 647 N N . ASP A 1 84 ? -9.605 -4.066 -8.302 1.00 67.81 84 ASP A N 1
ATOM 648 C CA . ASP A 1 84 ? -8.458 -3.174 -8.502 1.00 67.81 84 ASP A CA 1
ATOM 649 C C . ASP A 1 84 ? -7.230 -3.633 -7.678 1.00 67.81 84 ASP A C 1
ATOM 651 O O . ASP A 1 84 ? -6.090 -3.377 -8.061 1.00 67.81 84 ASP A O 1
ATOM 655 N N . LEU A 1 85 ? -7.447 -4.378 -6.583 1.00 75.12 85 LEU A N 1
ATOM 656 C CA . LEU A 1 85 ? -6.376 -4.997 -5.784 1.00 75.12 85 LEU A CA 1
ATOM 657 C C . LEU A 1 85 ? -5.855 -6.295 -6.416 1.00 75.12 85 LEU A C 1
ATOM 659 O O . LEU A 1 85 ? -4.653 -6.548 -6.386 1.00 75.12 85 LEU A O 1
ATOM 663 N N . ASP A 1 86 ? -6.737 -7.081 -7.038 1.00 81.56 86 ASP A N 1
ATOM 664 C CA . ASP A 1 86 ? -6.348 -8.294 -7.768 1.00 81.56 86 ASP A CA 1
ATOM 665 C C . ASP A 1 86 ? -5.472 -7.960 -8.990 1.00 81.56 86 ASP A C 1
ATOM 667 O O . ASP A 1 86 ? -4.535 -8.691 -9.328 1.00 81.56 86 ASP A O 1
ATOM 671 N N . GLU A 1 87 ? -5.745 -6.828 -9.646 1.00 88.19 87 GLU A N 1
ATOM 672 C CA . GLU A 1 87 ? -4.921 -6.321 -10.744 1.00 88.19 87 GLU A CA 1
ATOM 673 C C . GLU A 1 87 ? -3.540 -5.859 -10.253 1.00 88.19 87 GLU A C 1
ATOM 675 O O . GLU A 1 87 ? -2.532 -6.200 -10.878 1.00 88.19 87 GLU A O 1
ATOM 680 N N . ALA A 1 88 ? -3.475 -5.163 -9.113 1.00 85.69 88 ALA A N 1
ATOM 681 C CA . ALA A 1 88 ? -2.216 -4.744 -8.497 1.00 85.69 88 ALA A CA 1
ATOM 682 C C . ALA A 1 88 ? -1.330 -5.947 -8.123 1.00 85.69 88 ALA A C 1
ATOM 684 O O . ALA A 1 88 ? -0.182 -6.023 -8.561 1.00 85.69 88 ALA A O 1
ATOM 685 N N . GLU A 1 89 ? -1.886 -6.956 -7.445 1.00 90.00 89 GLU A N 1
ATOM 686 C CA . GLU A 1 89 ? -1.147 -8.178 -7.096 1.00 90.00 89 GLU A CA 1
ATOM 687 C C . GLU A 1 89 ? -0.668 -8.923 -8.359 1.00 90.00 89 GLU A C 1
ATOM 689 O O . GLU A 1 89 ? 0.454 -9.429 -8.415 1.00 90.00 89 GLU A O 1
ATOM 694 N N . SER A 1 90 ? -1.470 -8.942 -9.432 1.00 89.88 90 SER A N 1
ATOM 695 C CA . SER A 1 90 ? -1.043 -9.517 -10.715 1.00 89.88 90 SER A CA 1
ATOM 696 C C . SER A 1 90 ? 0.166 -8.789 -11.315 1.00 89.88 90 SER A C 1
ATOM 698 O O . SER A 1 90 ? 1.048 -9.430 -11.898 1.00 89.88 90 SER A O 1
ATOM 700 N N . ILE A 1 91 ? 0.211 -7.459 -11.204 1.00 92.06 91 ILE A N 1
ATOM 701 C CA . ILE A 1 91 ? 1.319 -6.631 -11.696 1.00 92.06 91 ILE A CA 1
ATOM 702 C C . ILE A 1 91 ? 2.576 -6.873 -10.856 1.00 92.06 91 ILE A C 1
ATOM 704 O O . ILE A 1 91 ? 3.642 -7.105 -11.436 1.00 92.06 91 ILE A O 1
ATOM 708 N N . TYR A 1 92 ? 2.445 -6.906 -9.530 1.00 91.31 92 TYR A N 1
ATOM 709 C CA . TYR A 1 92 ? 3.534 -7.199 -8.600 1.00 91.31 92 TYR A CA 1
ATOM 710 C C . TYR A 1 92 ? 4.244 -8.515 -8.935 1.00 91.31 92 TYR A C 1
ATOM 712 O O . TYR A 1 92 ? 5.452 -8.547 -9.184 1.00 91.31 92 TYR A O 1
ATOM 720 N N . ILE A 1 93 ? 3.475 -9.602 -9.058 1.00 91.44 93 ILE A N 1
ATOM 721 C CA . ILE A 1 93 ? 4.012 -10.940 -9.340 1.00 91.44 93 ILE A CA 1
ATOM 722 C C . ILE A 1 93 ? 4.732 -10.987 -10.695 1.00 91.44 93 ILE A C 1
ATOM 724 O O . ILE A 1 93 ? 5.784 -11.623 -10.836 1.00 91.44 93 ILE A O 1
ATOM 728 N N . LYS A 1 94 ? 4.203 -10.290 -11.711 1.00 93.00 94 LYS A N 1
ATOM 729 C CA . LYS A 1 94 ? 4.864 -10.174 -13.021 1.00 93.00 94 LYS A CA 1
ATOM 730 C C . LYS A 1 94 ? 6.190 -9.421 -12.912 1.00 93.00 94 LYS A C 1
ATOM 732 O O . LYS A 1 94 ? 7.178 -9.861 -13.502 1.00 93.00 94 LYS A O 1
ATOM 737 N N . ALA A 1 95 ? 6.221 -8.320 -12.163 1.00 91.12 95 ALA A N 1
ATOM 738 C CA . ALA A 1 95 ? 7.421 -7.516 -11.957 1.00 91.12 95 ALA A CA 1
ATOM 739 C C . ALA A 1 95 ? 8.528 -8.307 -11.240 1.00 91.12 95 ALA A C 1
ATOM 741 O O . ALA A 1 95 ? 9.672 -8.320 -11.701 1.00 91.12 95 ALA A O 1
ATOM 742 N N . GLU A 1 96 ? 8.194 -9.032 -10.171 1.00 92.38 96 GLU A N 1
ATOM 743 C CA . GLU A 1 96 ? 9.149 -9.889 -9.459 1.00 92.38 96 GLU A CA 1
ATOM 744 C C . GLU A 1 96 ? 9.712 -11.004 -10.346 1.00 92.38 96 GLU A C 1
ATOM 746 O O . GLU A 1 96 ? 10.926 -11.235 -10.392 1.00 92.38 96 GLU A O 1
ATOM 751 N N . SER A 1 97 ? 8.832 -11.691 -11.082 1.00 91.56 97 SER A N 1
ATOM 752 C CA . SER A 1 97 ? 9.226 -12.769 -11.990 1.00 91.56 97 SER A CA 1
ATOM 753 C C . SER A 1 97 ? 10.188 -12.271 -13.070 1.00 91.56 97 SER A C 1
ATOM 755 O O . SER A 1 97 ? 11.195 -12.930 -13.353 1.00 91.56 97 SER A O 1
ATOM 757 N N . PHE A 1 98 ? 9.915 -11.089 -13.626 1.00 92.62 98 PHE A N 1
ATOM 758 C CA . PHE A 1 98 ? 10.766 -10.449 -14.619 1.00 92.62 98 PHE A CA 1
ATOM 759 C C . PHE A 1 98 ? 12.158 -10.131 -14.060 1.00 92.62 98 PHE A C 1
ATOM 761 O O . PHE A 1 98 ? 13.152 -10.574 -14.636 1.00 92.62 98 PHE A O 1
ATOM 768 N N . LEU A 1 99 ? 12.249 -9.468 -12.902 1.00 90.81 99 LEU A N 1
ATOM 769 C CA . LEU A 1 99 ? 13.533 -9.139 -12.263 1.00 90.81 99 LEU A CA 1
ATOM 770 C C . LEU A 1 99 ? 14.375 -10.387 -11.957 1.00 90.81 99 LEU A C 1
ATOM 772 O O . LEU A 1 99 ? 15.590 -10.393 -12.148 1.00 90.81 99 LEU A O 1
ATOM 776 N N . LYS A 1 100 ? 13.733 -11.485 -11.547 1.00 90.31 100 LYS A N 1
ATOM 777 C CA . LYS A 1 100 ? 14.413 -12.763 -11.293 1.00 90.31 100 LYS A CA 1
ATOM 778 C C . LYS A 1 100 ? 15.030 -13.375 -12.557 1.00 90.31 100 LYS A C 1
ATOM 780 O O . LYS A 1 100 ? 16.018 -14.102 -12.460 1.00 90.31 100 LYS A O 1
ATOM 785 N N . SER A 1 101 ? 14.464 -13.097 -13.732 1.00 89.25 101 SER A N 1
ATOM 786 C CA . SER A 1 101 ? 14.916 -13.667 -15.007 1.00 89.25 101 SER A CA 1
ATOM 787 C C . SER A 1 101 ? 16.174 -13.001 -15.588 1.00 89.25 101 SER A C 1
ATOM 789 O O . SER A 1 101 ? 16.910 -13.653 -16.325 1.00 89.25 101 SER A O 1
ATOM 791 N N . ILE A 1 102 ? 16.459 -11.744 -15.224 1.00 82.25 102 ILE A N 1
ATOM 792 C CA . ILE A 1 102 ? 17.509 -10.908 -15.846 1.00 82.25 102 ILE A CA 1
ATOM 793 C C . ILE A 1 102 ? 18.911 -11.156 -15.253 1.00 82.25 102 ILE A C 1
ATOM 795 O O . ILE A 1 102 ? 19.923 -10.872 -15.883 1.00 82.25 102 ILE A O 1
ATOM 799 N N . SER A 1 103 ? 19.011 -11.761 -14.069 1.00 68.38 103 SER A N 1
ATOM 800 C CA . SER A 1 103 ? 20.252 -11.897 -13.285 1.00 68.38 103 SER A CA 1
ATOM 801 C C . SER A 1 103 ? 21.296 -12.929 -13.805 1.00 68.38 103 SER A C 1
ATOM 803 O O . SER A 1 103 ? 22.022 -13.512 -12.996 1.00 68.38 103 SER A O 1
ATOM 805 N N . LYS A 1 104 ? 21.422 -13.192 -15.116 1.00 58.69 104 LYS A N 1
ATOM 806 C CA . LYS A 1 104 ? 22.486 -14.061 -15.687 1.00 58.69 104 LYS A CA 1
ATOM 807 C C . LYS A 1 104 ? 23.499 -13.253 -16.526 1.00 58.69 104 LYS A C 1
ATOM 809 O O . LYS A 1 104 ? 23.107 -12.557 -17.451 1.00 58.69 104 LYS A O 1
ATOM 814 N N . GLU A 1 105 ? 24.782 -13.370 -16.154 1.00 41.28 105 GLU A N 1
ATOM 815 C CA . GLU A 1 105 ? 25.960 -12.531 -16.490 1.00 41.28 105 GLU A CA 1
ATOM 816 C C . GLU A 1 105 ? 26.257 -12.201 -17.973 1.00 41.28 105 GLU A C 1
ATOM 818 O O . GLU A 1 105 ? 26.064 -13.050 -18.846 1.00 41.28 105 GLU A O 1
ATOM 823 N N . PRO A 1 106 ? 26.929 -11.053 -18.230 1.00 38.44 106 PRO A N 1
ATOM 824 C CA . PRO A 1 106 ? 27.697 -10.789 -19.447 1.00 38.44 106 PRO A CA 1
ATOM 825 C C . PRO A 1 106 ? 29.229 -10.800 -19.228 1.00 38.44 106 PRO A C 1
ATOM 827 O O . PRO A 1 106 ? 29.755 -10.230 -18.273 1.00 38.44 106 PRO A O 1
ATOM 830 N N . THR A 1 107 ? 29.953 -11.416 -20.168 1.00 31.44 107 THR A N 1
ATOM 831 C CA . THR A 1 107 ? 31.423 -11.539 -20.204 1.00 31.44 107 THR A CA 1
ATOM 832 C C . THR A 1 107 ? 32.064 -10.471 -21.100 1.00 31.44 107 THR A C 1
ATOM 834 O O . THR A 1 107 ? 31.604 -10.211 -22.211 1.00 31.44 107 THR A O 1
ATOM 837 N N . THR A 1 108 ? 33.156 -9.875 -20.622 1.00 37.16 108 THR A N 1
ATOM 838 C CA . THR A 1 108 ? 33.963 -8.822 -21.265 1.00 37.16 108 THR A CA 1
ATOM 839 C C . THR A 1 108 ? 35.192 -9.397 -21.977 1.00 37.16 108 THR A C 1
ATOM 841 O O . THR A 1 108 ? 35.853 -10.279 -21.434 1.00 37.16 108 THR A O 1
ATOM 844 N N . SER A 1 109 ? 35.601 -8.821 -23.116 1.00 29.91 109 SER A N 1
ATOM 845 C CA . SER A 1 109 ? 36.998 -8.910 -23.581 1.00 29.91 109 SER A CA 1
ATOM 846 C C . SER A 1 109 ? 37.400 -7.748 -24.500 1.00 29.91 109 SER A C 1
ATOM 848 O O . SER A 1 109 ? 36.646 -7.372 -25.394 1.00 29.91 109 SER A O 1
ATOM 850 N N . VAL A 1 110 ? 38.608 -7.227 -24.271 1.00 36.59 110 VAL A N 1
ATOM 851 C CA . VAL A 1 110 ? 39.318 -6.119 -24.944 1.00 36.59 110 VAL A CA 1
ATOM 852 C C . VAL A 1 110 ? 40.557 -6.690 -25.630 1.00 36.59 110 VAL A C 1
ATOM 854 O O . VAL A 1 110 ? 41.176 -7.551 -25.016 1.00 36.59 110 VAL A O 1
ATOM 857 N N . PHE A 1 111 ? 40.986 -6.161 -26.786 1.00 29.39 111 PHE A N 1
ATOM 858 C CA . PHE A 1 111 ? 42.410 -6.141 -27.169 1.00 29.39 111 PHE A CA 1
ATOM 859 C C . PHE A 1 111 ? 42.752 -4.948 -28.082 1.00 29.39 111 PHE A C 1
ATOM 861 O O . PHE A 1 111 ? 42.056 -4.701 -29.062 1.00 29.39 111 PHE A O 1
ATOM 868 N N . ASP A 1 112 ? 43.859 -4.274 -27.751 1.00 32.69 112 ASP A N 1
ATOM 869 C CA . ASP A 1 112 ? 44.597 -3.279 -28.547 1.00 32.69 112 ASP A CA 1
ATOM 870 C C . ASP A 1 112 ? 45.948 -3.875 -28.984 1.00 32.69 112 ASP A C 1
ATOM 872 O O . ASP A 1 112 ? 46.555 -4.626 -28.216 1.00 32.69 112 ASP A O 1
ATOM 876 N N . ALA A 1 113 ? 46.483 -3.458 -30.140 1.00 28.83 113 ALA A N 1
ATOM 877 C CA . ALA A 1 113 ? 47.932 -3.411 -30.387 1.00 28.83 113 ALA A CA 1
ATOM 878 C C . ALA A 1 113 ? 48.305 -2.471 -31.555 1.00 28.83 113 ALA A C 1
ATOM 880 O O . ALA A 1 113 ? 47.587 -2.356 -32.542 1.00 28.83 113 ALA A O 1
ATOM 881 N N . LYS A 1 114 ? 49.471 -1.827 -31.419 1.00 32.88 114 LYS A N 1
ATOM 882 C CA . LYS A 1 114 ? 50.092 -0.791 -32.270 1.00 32.88 114 LYS A CA 1
ATOM 883 C C . LYS A 1 114 ? 51.466 -1.285 -32.751 1.00 32.88 114 LYS A C 1
ATOM 885 O O . LYS A 1 114 ? 52.073 -2.046 -32.002 1.00 32.88 114 LYS A O 1
ATOM 890 N N . CYS A 1 115 ? 51.969 -0.818 -33.911 1.00 27.48 115 CYS A N 1
ATOM 891 C CA . CYS A 1 115 ? 53.375 -0.395 -34.173 1.00 27.48 115 CYS A CA 1
ATOM 892 C C . CYS A 1 115 ? 53.696 -0.158 -35.676 1.00 27.48 115 CYS A C 1
ATOM 894 O O . CYS A 1 115 ? 52.869 -0.435 -36.532 1.00 27.48 115 CYS A O 1
ATOM 896 N N . ALA A 1 116 ? 54.882 0.413 -35.956 1.00 30.94 116 ALA A N 1
ATOM 897 C CA . ALA A 1 116 ? 55.198 1.444 -36.968 1.00 30.94 116 ALA A CA 1
ATOM 898 C C . ALA A 1 116 ? 56.275 1.092 -38.052 1.00 30.94 116 ALA A C 1
ATOM 900 O O . ALA A 1 116 ? 57.162 0.305 -37.738 1.00 30.94 116 ALA A O 1
ATOM 901 N N . VAL A 1 117 ? 56.166 1.721 -39.259 1.00 34.53 117 VAL A N 1
ATOM 902 C CA . VAL A 1 117 ? 57.096 2.527 -40.162 1.00 34.53 117 VAL A CA 1
ATOM 903 C C . VAL A 1 117 ? 58.590 2.063 -40.316 1.00 34.53 117 VAL A C 1
ATOM 905 O O . VAL A 1 117 ? 59.108 1.641 -39.283 1.00 34.53 117 VAL A O 1
ATOM 908 N N . PRO A 1 118 ? 59.367 2.159 -41.464 1.00 48.75 118 PRO A N 1
ATOM 909 C CA . PRO A 1 118 ? 59.473 3.292 -42.443 1.00 48.75 118 PRO A CA 1
ATOM 910 C C . PRO A 1 118 ? 59.904 3.105 -43.957 1.00 48.75 118 PRO A C 1
ATOM 912 O O . PRO A 1 118 ? 60.632 2.181 -44.304 1.00 48.75 118 PRO A O 1
ATOM 915 N N . LEU A 1 119 ? 59.521 4.113 -44.785 1.00 39.31 119 LEU A N 1
ATOM 916 C CA . LEU A 1 119 ? 60.155 4.901 -45.906 1.00 39.31 119 LEU A CA 1
ATOM 917 C C . LEU A 1 119 ? 60.975 4.312 -47.096 1.00 39.31 119 LEU A C 1
ATOM 919 O O . LEU A 1 119 ? 61.959 3.605 -46.886 1.00 39.31 119 LEU A O 1
ATOM 923 N N . ILE A 1 120 ? 60.673 4.798 -48.331 1.00 36.38 120 ILE A N 1
ATOM 924 C CA . ILE A 1 120 ? 61.533 5.588 -49.278 1.00 36.38 120 ILE A CA 1
ATOM 925 C C . ILE A 1 120 ? 60.774 5.914 -50.603 1.00 36.38 120 ILE A C 1
ATOM 927 O O . ILE A 1 120 ? 60.108 5.059 -51.185 1.00 36.38 120 ILE A O 1
ATOM 931 N N . GLU A 1 121 ? 60.971 7.143 -51.104 1.00 42.78 121 GLU A N 1
ATOM 932 C CA . GLU A 1 121 ? 60.161 7.905 -52.073 1.00 42.78 121 GLU A CA 1
ATOM 933 C C . GLU A 1 121 ? 60.615 7.883 -53.571 1.00 42.78 121 GLU A C 1
ATOM 935 O O . GLU A 1 121 ? 61.799 7.944 -53.890 1.00 42.78 121 GLU A O 1
ATOM 940 N N . ASP A 1 122 ? 59.631 7.847 -54.479 1.00 45.84 122 ASP A N 1
ATOM 941 C CA . ASP A 1 122 ? 59.518 8.220 -55.915 1.00 45.84 122 ASP A CA 1
ATOM 942 C C . ASP A 1 122 ? 57.993 8.396 -56.125 1.00 45.84 122 ASP A C 1
ATOM 944 O O . ASP A 1 122 ? 57.257 7.840 -55.338 1.00 45.84 122 ASP A O 1
ATOM 948 N N . VAL A 1 123 ? 57.413 9.114 -57.086 1.00 53.72 123 VAL A N 1
ATOM 949 C CA . VAL A 1 123 ? 55.965 9.488 -57.013 1.00 53.72 123 VAL A CA 1
ATOM 950 C C . VAL A 1 123 ? 54.996 8.279 -56.915 1.00 53.72 123 VAL A C 1
ATOM 952 O O . VAL A 1 123 ? 53.925 8.378 -56.312 1.00 53.72 123 VAL A O 1
ATOM 955 N N . ALA A 1 124 ? 55.392 7.104 -57.423 1.00 50.88 124 ALA A N 1
ATOM 956 C CA . ALA A 1 124 ? 54.715 5.829 -57.150 1.00 50.88 124 ALA A CA 1
ATOM 957 C C . ALA A 1 124 ? 55.014 5.268 -55.742 1.00 50.88 124 ALA A C 1
ATOM 959 O O . ALA A 1 124 ? 54.123 4.721 -55.094 1.00 50.88 124 ALA A O 1
ATOM 960 N N . SER A 1 125 ? 56.236 5.443 -55.245 1.00 62.38 125 SER A N 1
ATOM 961 C CA . SER A 1 125 ? 56.617 5.204 -53.853 1.00 62.38 125 SER A CA 1
ATOM 962 C C . SER A 1 125 ? 56.027 6.217 -52.863 1.00 62.38 125 SER A C 1
ATOM 964 O O . SER A 1 125 ? 55.787 5.808 -51.747 1.00 62.38 125 SER A O 1
ATOM 966 N N . SER A 1 126 ? 55.700 7.466 -53.222 1.00 65.19 126 SER A N 1
ATOM 967 C CA . SER A 1 126 ? 54.994 8.418 -52.350 1.00 65.19 126 SER A CA 1
ATOM 968 C C . SER A 1 126 ? 53.545 7.968 -52.160 1.00 65.19 126 SER A C 1
ATOM 970 O O . SER A 1 126 ? 53.028 7.988 -51.049 1.00 65.19 126 SER A O 1
ATOM 972 N N . ALA A 1 127 ? 52.881 7.515 -53.234 1.00 69.88 127 ALA A N 1
ATOM 973 C CA . ALA A 1 127 ? 51.538 6.933 -53.147 1.00 69.88 127 ALA A CA 1
ATOM 974 C C . ALA A 1 127 ? 51.542 5.605 -52.377 1.00 69.88 127 ALA A C 1
ATOM 976 O O . ALA A 1 127 ? 50.633 5.346 -51.593 1.00 69.88 127 ALA A O 1
ATOM 977 N N . LYS A 1 128 ? 52.579 4.781 -52.570 1.00 77.56 128 LYS A N 1
ATOM 978 C CA . LYS A 1 128 ? 52.771 3.528 -51.837 1.00 77.56 128 LYS A CA 1
ATOM 979 C C . LYS A 1 128 ? 53.116 3.758 -50.365 1.00 77.56 128 LYS A C 1
ATOM 981 O O . LYS A 1 128 ? 52.539 3.103 -49.519 1.00 77.56 128 LYS A O 1
ATOM 986 N N . GLU A 1 129 ? 53.990 4.703 -50.050 1.00 79.31 129 GLU A N 1
ATOM 987 C CA . GLU A 1 129 ? 54.374 5.062 -48.683 1.00 79.31 129 GLU A CA 1
ATOM 988 C C . GLU A 1 129 ? 53.190 5.660 -47.929 1.00 79.31 129 GLU A C 1
ATOM 990 O O . GLU A 1 129 ? 52.915 5.273 -46.800 1.00 79.31 129 GLU A O 1
ATOM 995 N N . ARG A 1 130 ? 52.417 6.526 -48.591 1.00 81.62 130 ARG A N 1
ATOM 996 C CA . ARG A 1 130 ? 51.166 7.053 -48.046 1.00 81.62 130 ARG A CA 1
ATOM 997 C C . ARG A 1 130 ? 50.116 5.956 -47.863 1.00 81.62 130 ARG A C 1
ATOM 999 O O . ARG A 1 130 ? 49.369 5.987 -46.894 1.00 81.62 130 ARG A O 1
ATOM 1006 N N . PHE A 1 131 ? 50.060 4.973 -48.758 1.00 84.94 131 PHE A N 1
ATOM 1007 C CA . PHE A 1 131 ? 49.216 3.791 -48.592 1.00 84.94 131 PHE A CA 1
ATOM 1008 C C . PHE A 1 131 ? 49.676 2.910 -47.414 1.00 84.94 131 PHE A C 1
ATOM 1010 O O . PHE A 1 131 ? 48.843 2.509 -46.604 1.00 84.94 131 PHE A O 1
ATOM 1017 N N . ASP A 1 132 ? 50.982 2.666 -47.280 1.00 84.81 132 ASP A N 1
ATOM 1018 C CA . ASP A 1 132 ? 51.595 1.898 -46.189 1.00 84.81 132 ASP A CA 1
ATOM 1019 C C . ASP A 1 132 ? 51.396 2.605 -44.831 1.00 84.81 132 ASP A C 1
ATOM 1021 O O . ASP A 1 132 ? 51.157 1.962 -43.807 1.00 84.81 132 ASP A O 1
ATOM 1025 N N . GLU A 1 133 ? 51.418 3.939 -44.819 1.00 86.81 133 GLU A N 1
ATOM 1026 C CA . GLU A 1 133 ? 51.051 4.752 -43.661 1.00 86.81 133 GLU A CA 1
ATOM 1027 C C . GLU A 1 133 ? 49.561 4.591 -43.323 1.00 86.81 133 GLU A C 1
ATOM 1029 O O . GLU A 1 133 ? 49.217 4.276 -42.183 1.00 86.81 133 GLU A O 1
ATOM 1034 N N . LEU A 1 134 ? 48.666 4.734 -44.305 1.00 86.94 134 LEU A N 1
ATOM 1035 C CA . LEU A 1 134 ? 47.219 4.658 -44.086 1.00 86.94 134 LEU A CA 1
ATOM 1036 C C . LEU A 1 134 ? 46.753 3.261 -43.654 1.00 86.94 134 LEU A C 1
ATOM 1038 O O . LEU A 1 134 ? 45.870 3.153 -42.807 1.00 86.94 134 LEU A O 1
ATOM 1042 N N . ILE A 1 135 ? 47.342 2.184 -44.182 1.00 85.44 135 ILE A N 1
ATOM 1043 C CA . ILE A 1 135 ? 46.974 0.814 -43.788 1.00 85.44 135 ILE A CA 1
ATOM 1044 C C . ILE A 1 135 ? 47.469 0.449 -42.382 1.00 85.44 135 ILE A C 1
ATOM 1046 O O . ILE A 1 135 ? 46.969 -0.497 -41.777 1.00 85.44 135 ILE A O 1
ATOM 1050 N N . SER A 1 136 ? 48.421 1.215 -41.839 1.00 88.06 136 SER A N 1
ATOM 1051 C CA . SER A 1 136 ? 48.869 1.076 -40.451 1.00 88.06 136 SER A CA 1
ATOM 1052 C C . SER A 1 136 ? 47.898 1.694 -39.434 1.00 88.06 136 SER A C 1
ATOM 1054 O O . SER A 1 136 ? 48.041 1.470 -38.227 1.00 88.06 136 SER A O 1
ATOM 1056 N N . PHE A 1 137 ? 46.904 2.470 -39.886 1.00 86.00 137 PHE A N 1
ATOM 1057 C CA . PHE A 1 137 ? 45.925 3.082 -38.994 1.00 86.00 137 PHE A CA 1
ATOM 1058 C C . PHE A 1 137 ? 44.920 2.059 -38.446 1.00 86.00 137 PHE A C 1
ATOM 1060 O O . PHE A 1 137 ? 44.427 1.207 -39.186 1.00 86.00 137 PHE A O 1
ATOM 1067 N N . PRO A 1 138 ? 44.532 2.182 -37.159 1.00 85.25 138 PRO A N 1
ATOM 1068 C CA . PRO A 1 138 ? 43.335 1.527 -36.649 1.00 85.25 138 PRO A CA 1
ATOM 1069 C C . PRO A 1 138 ? 42.120 1.915 -37.492 1.00 85.25 138 PRO A C 1
ATOM 1071 O O . PRO A 1 138 ? 42.008 3.066 -37.923 1.00 85.25 138 PRO A O 1
ATOM 1074 N N . LEU A 1 139 ? 41.187 0.980 -37.676 1.00 81.81 139 LEU A N 1
ATOM 1075 C CA . LEU A 1 139 ? 40.011 1.188 -38.524 1.00 81.81 139 LEU A CA 1
ATOM 1076 C C . LEU A 1 139 ? 39.209 2.436 -38.113 1.00 81.81 139 LEU A C 1
ATOM 1078 O O . LEU A 1 139 ? 38.807 3.208 -38.974 1.00 81.81 139 LEU A O 1
ATOM 1082 N N . ASP A 1 140 ? 39.093 2.703 -36.809 1.00 83.62 140 ASP A N 1
ATOM 1083 C CA . ASP A 1 140 ? 38.415 3.888 -36.267 1.00 83.62 140 ASP A CA 1
ATOM 1084 C C . ASP A 1 140 ? 39.013 5.215 -36.777 1.00 83.62 140 ASP A C 1
ATOM 1086 O O . ASP A 1 140 ? 38.289 6.184 -37.001 1.00 83.62 140 ASP A O 1
ATOM 1090 N N . ASN A 1 141 ? 40.332 5.255 -36.994 1.00 85.12 141 ASN A N 1
ATOM 1091 C CA . ASN A 1 141 ? 41.035 6.427 -37.518 1.00 85.12 141 ASN A CA 1
ATOM 1092 C C . ASN A 1 141 ? 41.012 6.466 -39.049 1.00 85.12 141 ASN A C 1
ATOM 1094 O O . ASN A 1 141 ? 41.012 7.550 -39.631 1.00 85.12 141 ASN A O 1
ATOM 1098 N N . LEU A 1 142 ? 41.000 5.304 -39.706 1.00 85.25 142 LEU A N 1
ATOM 1099 C CA . LEU A 1 142 ? 40.976 5.189 -41.165 1.00 85.25 142 LEU A CA 1
ATOM 1100 C C . LEU A 1 142 ? 39.635 5.643 -41.770 1.00 85.25 142 LEU A C 1
ATOM 1102 O O . LEU A 1 142 ? 39.599 6.100 -42.908 1.00 85.25 142 LEU A O 1
ATOM 1106 N N . VAL A 1 143 ? 38.551 5.561 -40.994 1.00 84.50 143 VAL A N 1
ATOM 1107 C CA . VAL A 1 143 ? 37.190 5.971 -41.385 1.00 84.50 143 VAL A CA 1
ATOM 1108 C C . VAL A 1 143 ? 36.967 7.496 -41.249 1.00 84.50 143 VAL A C 1
ATOM 1110 O O . VAL A 1 143 ? 35.897 8.018 -41.591 1.00 84.50 143 VAL A O 1
ATOM 1113 N N . ASP A 1 144 ? 37.964 8.255 -40.775 1.00 88.56 144 ASP A N 1
ATOM 1114 C CA . ASP A 1 144 ? 37.924 9.720 -40.857 1.00 88.56 144 ASP A CA 1
ATOM 1115 C C . ASP A 1 144 ? 37.821 10.153 -42.332 1.00 88.56 144 ASP A C 1
ATOM 1117 O O . ASP A 1 144 ? 38.604 9.667 -43.153 1.00 88.56 144 ASP A O 1
ATOM 1121 N N . PRO A 1 145 ? 36.916 11.082 -42.699 1.00 86.81 145 PRO A N 1
ATOM 1122 C CA . PRO A 1 145 ? 36.710 11.472 -44.094 1.00 86.81 145 PRO A CA 1
ATOM 1123 C C . PRO A 1 145 ? 37.987 11.896 -44.828 1.00 86.81 145 PRO A C 1
ATOM 1125 O O . PRO A 1 145 ? 38.088 11.705 -46.041 1.00 86.81 145 PRO A O 1
ATOM 1128 N N . LYS A 1 146 ? 38.980 12.456 -44.121 1.00 88.19 146 LYS A N 1
ATOM 1129 C CA . LYS A 1 146 ? 40.263 12.845 -44.721 1.00 88.19 146 LYS A CA 1
ATOM 1130 C C . LYS A 1 146 ? 41.125 11.628 -45.040 1.00 88.19 146 LYS A C 1
ATOM 1132 O O . LYS A 1 146 ? 41.723 11.587 -46.113 1.00 88.19 146 LYS A O 1
ATOM 1137 N N . HIS A 1 147 ? 41.194 10.655 -44.134 1.00 88.19 147 HIS A N 1
ATOM 1138 C CA . HIS A 1 147 ? 41.970 9.429 -44.331 1.00 88.19 147 HIS A CA 1
ATOM 1139 C C . HIS A 1 147 ? 41.290 8.482 -45.321 1.00 88.19 147 HIS A C 1
ATOM 1141 O O . HIS A 1 147 ? 41.971 7.917 -46.169 1.00 88.19 147 HIS A O 1
ATOM 1147 N N . GLU A 1 148 ? 39.960 8.385 -45.288 1.00 89.56 148 GLU A N 1
ATOM 1148 C CA . GLU A 1 148 ? 39.162 7.631 -46.257 1.00 89.56 148 GLU A CA 1
ATOM 1149 C C . GLU A 1 148 ? 39.389 8.168 -47.675 1.00 89.56 148 GLU A C 1
ATOM 1151 O O . GLU A 1 148 ? 39.750 7.412 -48.576 1.00 89.56 148 GLU A O 1
ATOM 1156 N N . THR A 1 149 ? 39.269 9.488 -47.862 1.00 88.06 149 THR A N 1
ATOM 1157 C CA . THR A 1 149 ? 39.520 10.138 -49.159 1.00 88.06 149 THR A CA 1
ATOM 1158 C C . THR A 1 149 ? 40.964 9.924 -49.607 1.00 88.06 149 THR A C 1
ATOM 1160 O O . THR A 1 149 ? 41.198 9.532 -50.747 1.00 88.06 149 THR A O 1
ATOM 1163 N N . ALA A 1 150 ? 41.934 10.096 -48.703 1.00 88.25 150 ALA A N 1
ATOM 1164 C CA . ALA A 1 150 ? 43.341 9.858 -49.009 1.00 88.25 150 ALA A CA 1
ATOM 1165 C C . ALA A 1 150 ? 43.620 8.393 -49.393 1.00 88.25 150 ALA A C 1
ATOM 1167 O O . ALA A 1 150 ? 44.398 8.152 -50.312 1.00 88.25 150 ALA A O 1
ATOM 1168 N N . MET A 1 151 ? 42.976 7.422 -48.739 1.00 89.69 151 MET A N 1
ATOM 1169 C CA . MET A 1 151 ? 43.105 5.995 -49.049 1.00 89.69 151 MET A CA 1
ATOM 1170 C C . MET A 1 151 ? 42.480 5.668 -50.405 1.00 89.69 151 MET A C 1
ATOM 1172 O O . MET A 1 151 ? 43.094 4.976 -51.215 1.00 89.69 151 MET A O 1
ATOM 1176 N N . ILE A 1 152 ? 41.301 6.223 -50.698 1.00 88.06 152 ILE A N 1
ATOM 1177 C CA . ILE A 1 152 ? 40.646 6.097 -52.003 1.00 88.06 152 ILE A CA 1
ATOM 1178 C C . ILE A 1 152 ? 41.535 6.686 -53.104 1.00 88.06 152 ILE A C 1
ATOM 1180 O O . ILE A 1 152 ? 41.729 6.043 -54.133 1.00 88.06 152 ILE A O 1
ATOM 1184 N N . GLU A 1 153 ? 42.101 7.876 -52.908 1.00 86.75 153 GLU A N 1
ATOM 1185 C CA . GLU A 1 153 ? 43.025 8.509 -53.857 1.00 86.75 153 GLU A CA 1
ATOM 1186 C C . GLU A 1 153 ? 44.308 7.686 -54.048 1.00 86.75 153 GLU A C 1
ATOM 1188 O O . GLU A 1 153 ? 44.721 7.459 -55.186 1.00 86.75 153 GLU A O 1
ATOM 1193 N N . CYS A 1 154 ? 44.908 7.170 -52.967 1.00 87.69 154 CYS A N 1
ATOM 1194 C CA . CYS A 1 154 ? 46.087 6.303 -53.049 1.00 87.69 154 CYS A CA 1
ATOM 1195 C C . CYS A 1 154 ? 45.779 5.016 -53.824 1.00 87.69 154 CYS A C 1
ATOM 1197 O O . CYS A 1 154 ? 46.521 4.654 -54.732 1.00 87.69 154 CYS A O 1
ATOM 1199 N N . LEU A 1 155 ? 44.652 4.358 -53.539 1.00 88.19 155 LEU A N 1
ATOM 1200 C CA . LEU A 1 155 ? 44.214 3.155 -54.251 1.00 88.19 155 LEU A CA 1
ATOM 1201 C C . LEU A 1 155 ? 43.930 3.427 -55.737 1.00 88.19 155 LEU A C 1
ATOM 1203 O O . LEU A 1 155 ? 44.254 2.593 -56.581 1.00 88.19 155 LEU A O 1
ATOM 1207 N N . HIS A 1 156 ? 43.371 4.591 -56.081 1.00 86.94 156 HIS A N 1
ATOM 1208 C CA . HIS A 1 156 ? 43.212 5.015 -57.476 1.00 86.94 156 HIS A CA 1
ATOM 1209 C C . HIS A 1 156 ? 44.570 5.177 -58.177 1.00 86.94 156 HIS A C 1
ATOM 1211 O O . HIS A 1 156 ? 44.782 4.586 -59.235 1.00 86.94 156 HIS A O 1
ATOM 1217 N N . MET A 1 157 ? 45.511 5.889 -57.551 1.00 84.31 157 MET A N 1
ATOM 1218 C CA . MET A 1 157 ? 46.857 6.122 -58.089 1.00 84.31 157 MET A CA 1
ATOM 1219 C C . MET A 1 157 ? 47.676 4.832 -58.252 1.00 84.31 157 MET A C 1
ATOM 1221 O O . MET A 1 157 ? 48.411 4.687 -59.230 1.00 84.31 157 MET A O 1
ATOM 1225 N N . LEU A 1 158 ? 47.541 3.884 -57.320 1.00 84.19 158 LEU A N 1
ATOM 1226 C CA . LEU A 1 158 ? 48.210 2.580 -57.374 1.00 84.19 158 LEU A CA 1
ATOM 1227 C C . LEU A 1 158 ? 47.633 1.689 -58.485 1.00 84.19 158 LEU A C 1
ATOM 1229 O O . LEU A 1 158 ? 48.391 1.015 -59.185 1.00 84.19 158 LEU A O 1
ATOM 1233 N N . VAL A 1 159 ? 46.311 1.721 -58.703 1.00 85.88 159 VAL A N 1
ATOM 1234 C CA . VAL A 1 159 ? 45.668 0.973 -59.798 1.00 85.88 159 VAL A CA 1
ATOM 1235 C C . VAL A 1 159 ? 46.025 1.538 -61.181 1.00 85.88 159 VAL A C 1
ATOM 1237 O O . VAL A 1 159 ? 46.183 0.780 -62.136 1.00 85.88 159 VAL A O 1
ATOM 1240 N N . ASP A 1 160 ? 46.262 2.841 -61.306 1.00 85.12 160 ASP A N 1
ATOM 1241 C CA . ASP A 1 160 ? 46.737 3.438 -62.565 1.00 85.12 160 ASP A CA 1
ATOM 1242 C C . ASP A 1 160 ? 48.203 3.077 -62.892 1.00 85.12 160 ASP A C 1
ATOM 1244 O O . ASP A 1 160 ? 48.732 3.462 -63.942 1.00 85.12 160 ASP A O 1
ATOM 1248 N N . ARG A 1 161 ? 48.893 2.370 -61.985 1.00 83.62 161 ARG A N 1
ATOM 1249 C CA . ARG A 1 161 ? 50.316 2.002 -62.071 1.00 83.62 161 ARG A CA 1
ATOM 1250 C C . ARG A 1 161 ? 50.579 0.539 -61.687 1.00 83.62 161 ARG A C 1
ATOM 1252 O O . ARG A 1 161 ? 51.671 0.211 -61.227 1.00 83.62 161 ARG A O 1
ATOM 1259 N N . LEU A 1 162 ? 49.617 -0.361 -61.923 1.00 83.44 162 LEU A N 1
ATOM 1260 C CA . LEU A 1 162 ? 49.733 -1.789 -61.570 1.00 83.44 162 LEU A CA 1
ATOM 1261 C C . LEU A 1 162 ? 50.967 -2.486 -62.163 1.00 83.44 162 LEU A C 1
ATOM 1263 O O . LEU A 1 162 ? 51.467 -3.430 -61.563 1.00 83.44 162 LEU A O 1
ATOM 1267 N N . SER A 1 163 ? 51.496 -2.004 -63.294 1.00 82.19 163 SER A N 1
ATOM 1268 C CA . SER A 1 163 ? 52.708 -2.548 -63.927 1.00 82.19 163 SER A CA 1
ATOM 1269 C C . SER A 1 163 ? 53.975 -2.437 -63.066 1.00 82.19 163 SER A C 1
ATOM 1271 O O . SER A 1 163 ? 54.987 -3.037 -63.411 1.00 82.19 163 SER A O 1
ATOM 1273 N N . LEU A 1 164 ? 53.948 -1.644 -61.988 1.00 80.62 164 LEU A N 1
ATOM 1274 C CA . LEU A 1 164 ? 55.049 -1.503 -61.027 1.00 80.62 164 LEU A CA 1
ATOM 1275 C C . LEU A 1 164 ? 55.029 -2.574 -59.922 1.00 80.62 164 LEU A C 1
ATOM 1277 O O . LEU A 1 164 ? 55.938 -2.613 -59.093 1.00 80.62 164 LEU A O 1
ATOM 1281 N N . PHE A 1 165 ? 54.005 -3.427 -59.896 1.00 82.75 165 PHE A N 1
ATOM 1282 C CA . PHE A 1 165 ? 53.785 -4.441 -58.870 1.00 82.75 165 PHE A CA 1
ATOM 1283 C C . PHE A 1 165 ? 53.871 -5.848 -59.464 1.00 82.75 165 PHE A C 1
ATOM 1285 O O . PHE A 1 165 ? 53.712 -6.038 -60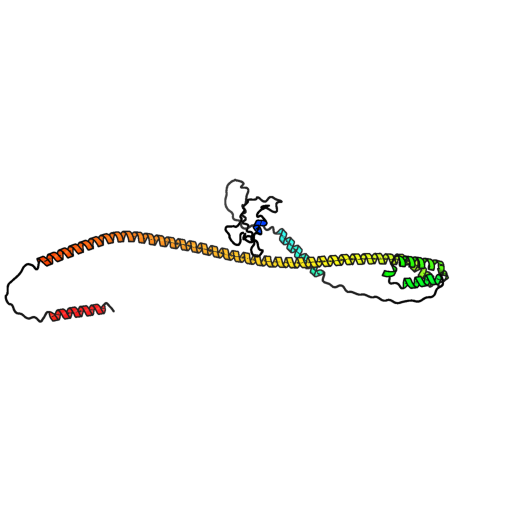.669 1.00 82.75 165 PHE A O 1
ATOM 1292 N N . SER A 1 166 ? 54.118 -6.853 -58.618 1.00 88.88 166 SER A N 1
ATOM 1293 C CA . SER A 1 166 ? 53.986 -8.246 -59.055 1.00 88.88 166 SER A CA 1
ATOM 1294 C C . SER A 1 166 ? 52.529 -8.567 -59.401 1.00 88.88 166 SER A C 1
ATOM 1296 O O . SER A 1 166 ? 51.611 -7.943 -58.866 1.00 88.88 166 SER A O 1
ATOM 1298 N N . ASP A 1 167 ? 52.303 -9.580 -60.241 1.00 84.88 167 ASP A N 1
ATOM 1299 C CA . ASP A 1 167 ? 50.949 -9.999 -60.637 1.00 84.88 167 ASP A CA 1
ATOM 1300 C C . ASP A 1 167 ? 50.034 -10.271 -59.432 1.00 84.88 167 ASP A C 1
ATOM 1302 O O . ASP A 1 167 ? 48.832 -10.017 -59.485 1.00 84.88 167 ASP A O 1
ATOM 1306 N N . GLU A 1 168 ? 50.595 -10.762 -58.326 1.00 87.06 168 GLU A N 1
ATOM 1307 C CA . GLU A 1 168 ? 49.841 -11.042 -57.106 1.00 87.06 168 GLU A CA 1
ATOM 1308 C C . GLU A 1 168 ? 49.523 -9.767 -56.312 1.00 87.06 168 GLU A C 1
ATOM 1310 O O . GLU A 1 168 ? 48.390 -9.565 -55.883 1.00 87.06 168 GLU A O 1
ATOM 1315 N N . GLN A 1 169 ? 50.485 -8.848 -56.196 1.00 84.12 169 GLN A N 1
ATOM 1316 C CA . GLN A 1 169 ? 50.266 -7.543 -55.566 1.00 84.12 169 GLN A CA 1
ATOM 1317 C C . GLN A 1 169 ? 49.251 -6.699 -56.348 1.00 84.12 169 GLN A C 1
ATOM 1319 O O . GLN A 1 169 ? 48.396 -6.049 -55.752 1.00 84.12 169 GLN A O 1
ATOM 1324 N N . ALA A 1 170 ? 49.301 -6.741 -57.680 1.00 83.50 170 ALA A N 1
ATOM 1325 C CA . ALA A 1 170 ? 48.371 -6.023 -58.539 1.00 83.50 170 ALA A CA 1
ATOM 1326 C C . ALA A 1 170 ? 46.917 -6.510 -58.371 1.00 83.50 170 ALA A C 1
ATOM 1328 O O . ALA A 1 170 ? 45.985 -5.695 -58.336 1.00 83.50 170 ALA A O 1
ATOM 1329 N N . LYS A 1 171 ? 46.710 -7.828 -58.212 1.00 89.31 171 LYS A N 1
ATOM 1330 C CA . LYS A 1 171 ? 45.391 -8.403 -57.892 1.00 89.31 171 LYS A CA 1
ATOM 1331 C C . LYS A 1 171 ? 44.884 -7.924 -56.538 1.00 89.31 171 LYS A C 1
ATOM 1333 O O . LYS A 1 171 ? 43.732 -7.502 -56.453 1.00 89.31 171 LYS A O 1
ATOM 1338 N N . GLU A 1 172 ? 45.729 -7.946 -55.510 1.00 87.56 172 GLU A N 1
ATOM 1339 C CA . GLU A 1 172 ? 45.340 -7.526 -54.160 1.00 87.56 172 GLU A CA 1
ATOM 1340 C C . GLU A 1 172 ? 45.027 -6.027 -54.078 1.00 87.56 172 GLU A C 1
ATOM 1342 O O . GLU A 1 172 ? 44.022 -5.651 -53.482 1.00 87.56 172 GLU A O 1
ATOM 1347 N N . ILE A 1 173 ? 45.793 -5.164 -54.754 1.00 86.00 173 ILE A N 1
ATOM 1348 C CA . ILE A 1 173 ? 45.505 -3.719 -54.832 1.00 86.00 173 ILE A CA 1
ATOM 1349 C C . ILE A 1 173 ? 44.151 -3.469 -55.513 1.00 86.00 173 ILE A C 1
ATOM 1351 O O . ILE A 1 173 ? 43.333 -2.684 -55.027 1.00 86.00 173 ILE A O 1
ATOM 1355 N N . THR A 1 174 ? 43.875 -4.169 -56.618 1.00 87.94 174 THR A N 1
ATOM 1356 C CA . THR A 1 174 ? 42.595 -4.062 -57.342 1.00 87.94 174 THR A CA 1
ATOM 1357 C C . THR A 1 174 ? 41.430 -4.557 -56.482 1.00 87.94 174 THR A C 1
ATOM 1359 O O . THR A 1 174 ? 40.374 -3.922 -56.421 1.00 87.94 174 THR A O 1
ATOM 1362 N N . ARG A 1 175 ? 41.627 -5.678 -55.781 1.00 90.12 175 ARG A N 1
ATOM 1363 C CA . ARG A 1 175 ? 40.653 -6.256 -54.854 1.00 90.12 175 ARG A CA 1
ATOM 1364 C C . ARG A 1 175 ? 40.367 -5.307 -53.692 1.00 90.12 175 ARG A C 1
ATOM 1366 O O . ARG A 1 175 ? 39.202 -5.055 -53.392 1.00 90.12 175 ARG A O 1
ATOM 1373 N N . LEU A 1 176 ? 41.404 -4.754 -53.068 1.00 89.12 176 LEU A N 1
ATOM 1374 C CA . LEU A 1 176 ? 41.274 -3.818 -51.957 1.00 89.12 176 LEU A CA 1
ATOM 1375 C C . LEU A 1 176 ? 40.548 -2.543 -52.389 1.00 89.12 176 LEU A C 1
ATOM 1377 O O . LEU A 1 176 ? 39.633 -2.119 -51.693 1.00 89.12 176 LEU A O 1
ATOM 1381 N N . ARG A 1 177 ? 40.858 -1.986 -53.567 1.00 89.50 177 ARG A N 1
ATOM 1382 C CA . ARG A 1 177 ? 40.114 -0.848 -54.133 1.00 89.50 177 ARG A CA 1
ATOM 1383 C C . ARG A 1 177 ? 38.615 -1.129 -54.243 1.00 89.50 177 ARG A C 1
ATOM 1385 O O . ARG A 1 177 ? 37.814 -0.250 -53.943 1.00 89.50 177 ARG A O 1
ATOM 1392 N N . ALA A 1 178 ? 38.240 -2.329 -54.679 1.00 90.12 178 ALA A N 1
ATOM 1393 C CA . ALA A 1 178 ? 36.837 -2.704 -54.824 1.00 90.12 178 ALA A CA 1
ATOM 1394 C C . ALA A 1 178 ? 36.137 -2.927 -53.472 1.00 90.12 178 ALA A C 1
ATOM 1396 O O . ALA A 1 178 ? 34.968 -2.580 -53.328 1.00 90.12 178 ALA A O 1
ATOM 1397 N N . LEU A 1 179 ? 36.836 -3.501 -52.490 1.00 92.56 179 LEU A N 1
ATOM 1398 C CA . LEU A 1 179 ? 36.260 -3.859 -51.189 1.00 92.56 179 LEU A CA 1
ATOM 1399 C C . LEU A 1 179 ? 36.270 -2.715 -50.173 1.00 92.56 179 LEU A C 1
ATOM 1401 O O . LEU A 1 179 ? 35.423 -2.695 -49.284 1.00 92.56 179 LEU A O 1
ATOM 1405 N N . PHE A 1 180 ? 37.211 -1.778 -50.281 1.00 90.81 180 PHE A N 1
ATOM 1406 C CA . PHE A 1 180 ? 37.429 -0.742 -49.273 1.00 90.81 180 PHE A CA 1
ATOM 1407 C C . PHE A 1 180 ? 36.170 0.093 -48.967 1.00 90.81 180 PHE A C 1
ATOM 1409 O O . PHE A 1 180 ? 35.831 0.194 -47.789 1.00 90.81 180 PHE A O 1
ATOM 1416 N N . PRO A 1 181 ? 35.397 0.598 -49.955 1.00 90.50 181 PRO A N 1
ATOM 1417 C CA . PRO A 1 181 ? 34.154 1.320 -49.665 1.00 90.50 181 PRO A CA 1
ATOM 1418 C C . PRO A 1 181 ? 33.125 0.471 -48.903 1.00 90.50 181 PRO A C 1
ATOM 1420 O O . PRO A 1 181 ? 32.467 0.969 -47.992 1.00 90.50 181 PRO A O 1
ATOM 1423 N N . THR A 1 182 ? 33.017 -0.820 -49.237 1.00 90.88 182 THR A N 1
ATOM 1424 C CA . THR A 1 182 ? 32.117 -1.762 -48.554 1.00 90.88 182 THR A CA 1
ATOM 1425 C C . THR A 1 182 ? 32.534 -1.968 -47.100 1.00 90.88 182 THR A C 1
ATOM 1427 O O . THR A 1 182 ? 31.694 -1.880 -46.214 1.00 90.88 182 THR A O 1
ATOM 1430 N N . ILE A 1 183 ? 33.831 -2.163 -46.839 1.00 89.12 183 ILE A N 1
ATOM 1431 C CA . ILE A 1 183 ? 34.374 -2.348 -45.483 1.00 89.12 183 ILE A CA 1
ATOM 1432 C C . ILE A 1 183 ? 34.093 -1.120 -44.607 1.00 89.12 183 ILE A C 1
ATOM 1434 O O . ILE A 1 183 ? 33.673 -1.256 -43.458 1.00 89.12 183 ILE A O 1
ATOM 1438 N N . ILE A 1 184 ? 34.307 0.085 -45.145 1.00 90.00 184 ILE A N 1
ATOM 1439 C CA . ILE A 1 184 ? 34.055 1.333 -44.417 1.00 90.00 184 ILE A CA 1
ATOM 1440 C C . ILE A 1 184 ? 32.563 1.491 -44.107 1.00 90.00 184 ILE A C 1
ATOM 1442 O O . ILE A 1 184 ? 32.206 1.853 -42.983 1.00 90.00 184 ILE A O 1
ATOM 1446 N N . GLN A 1 185 ? 31.686 1.185 -45.067 1.00 88.12 185 GLN A N 1
ATOM 1447 C CA . GLN A 1 185 ? 30.243 1.254 -44.850 1.00 88.12 185 GLN A CA 1
ATOM 1448 C C . GLN A 1 185 ? 29.772 0.233 -43.805 1.00 88.12 185 GLN A C 1
ATOM 1450 O O . GLN A 1 185 ? 29.078 0.610 -42.865 1.00 88.12 185 GLN A O 1
ATOM 1455 N N . GLU A 1 186 ? 30.208 -1.025 -43.900 1.00 89.56 186 GLU A N 1
ATOM 1456 C CA . GLU A 1 186 ? 29.873 -2.073 -42.926 1.00 89.56 186 GLU A CA 1
ATOM 1457 C C . GLU A 1 186 ? 30.364 -1.729 -41.512 1.00 89.56 186 GLU A C 1
ATOM 1459 O O . GLU A 1 186 ? 29.666 -1.994 -40.527 1.00 89.56 186 GLU A O 1
ATOM 1464 N N . TRP A 1 187 ? 31.535 -1.093 -41.386 1.00 90.44 187 TRP A N 1
ATOM 1465 C CA . TRP A 1 187 ? 32.013 -0.585 -40.100 1.00 90.44 187 TRP A CA 1
ATOM 1466 C C . TRP A 1 187 ? 31.111 0.535 -39.564 1.00 90.44 187 TRP A C 1
ATOM 1468 O O . TRP A 1 187 ? 30.718 0.476 -38.397 1.00 90.44 187 TRP A O 1
ATOM 1478 N N . ARG A 1 188 ? 30.723 1.521 -40.393 1.00 88.12 188 ARG A N 1
ATOM 1479 C CA . ARG A 1 188 ? 29.819 2.616 -39.978 1.00 88.12 188 ARG A CA 1
ATOM 1480 C C . ARG A 1 188 ? 28.466 2.065 -39.521 1.00 88.12 188 ARG A C 1
ATOM 1482 O O . ARG A 1 188 ? 27.990 2.447 -38.450 1.00 88.12 188 ARG A O 1
ATOM 1489 N N . ASP A 1 189 ? 27.903 1.124 -40.276 1.00 89.69 189 ASP A N 1
ATOM 1490 C CA . ASP A 1 189 ? 26.643 0.450 -39.947 1.00 89.69 189 ASP A CA 1
ATOM 1491 C C . ASP A 1 189 ? 26.758 -0.306 -38.611 1.00 89.69 189 ASP A C 1
ATOM 1493 O O . ASP A 1 189 ? 25.908 -0.173 -37.725 1.00 89.69 189 ASP A O 1
ATOM 1497 N N . SER A 1 190 ? 27.860 -1.035 -38.409 1.00 86.69 190 SER A N 1
ATOM 1498 C CA . SER A 1 190 ? 28.128 -1.786 -37.175 1.00 86.69 190 SER A CA 1
ATOM 1499 C C . SER A 1 190 ? 28.294 -0.879 -35.951 1.00 86.69 190 SER A C 1
ATOM 1501 O O . SER A 1 190 ? 27.768 -1.172 -34.873 1.00 86.69 190 SER A O 1
ATOM 1503 N N . VAL A 1 191 ? 28.996 0.249 -36.096 1.00 87.38 191 VAL A N 1
ATOM 1504 C CA . VAL A 1 191 ? 29.165 1.240 -35.023 1.00 87.38 191 VAL A CA 1
ATOM 1505 C C . VAL A 1 191 ? 27.837 1.902 -34.678 1.00 87.38 191 VAL A C 1
ATOM 1507 O O . VAL A 1 191 ? 27.527 2.062 -33.496 1.00 87.38 191 VAL A O 1
ATOM 1510 N N . GLN A 1 192 ? 27.018 2.238 -35.675 1.00 85.81 192 GLN A N 1
ATOM 1511 C CA . GLN A 1 192 ? 25.694 2.809 -35.446 1.00 85.81 192 GLN A CA 1
ATOM 1512 C C . GLN A 1 192 ? 24.794 1.849 -34.654 1.00 85.81 192 GLN A C 1
ATOM 1514 O O . GLN A 1 192 ? 24.145 2.269 -33.691 1.00 85.81 192 GLN A O 1
ATOM 1519 N N . VAL A 1 193 ? 24.804 0.556 -34.997 1.00 84.88 193 VAL A N 1
ATOM 1520 C CA . VAL A 1 193 ? 24.097 -0.482 -34.230 1.00 84.88 193 VAL A CA 1
ATOM 1521 C C . VAL A 1 193 ? 24.640 -0.569 -32.804 1.00 84.88 193 VAL A C 1
ATOM 1523 O O . VAL A 1 193 ? 23.859 -0.560 -31.856 1.00 84.88 193 VAL A O 1
ATOM 1526 N N . LYS A 1 194 ? 25.965 -0.577 -32.617 1.00 88.06 194 LYS A N 1
ATOM 1527 C CA . LYS A 1 194 ? 26.591 -0.613 -31.285 1.00 88.06 194 LYS A CA 1
ATOM 1528 C C . LYS A 1 194 ? 26.154 0.565 -30.408 1.00 88.06 194 LYS A C 1
ATOM 1530 O O . LYS A 1 194 ? 25.773 0.348 -29.259 1.00 88.06 194 LYS A O 1
ATOM 1535 N N . VAL A 1 195 ? 26.179 1.789 -30.938 1.00 84.56 195 VAL A N 1
ATOM 1536 C CA . VAL A 1 195 ? 25.749 3.001 -30.216 1.00 84.56 195 VAL A CA 1
ATOM 1537 C C . VAL A 1 195 ? 24.259 2.931 -29.871 1.00 84.56 195 VAL A C 1
ATOM 1539 O O . VAL A 1 195 ? 23.871 3.233 -28.740 1.00 84.56 195 VAL A O 1
ATOM 1542 N N . SER A 1 196 ? 23.423 2.477 -30.810 1.00 82.69 196 SER A N 1
ATOM 1543 C CA . SER A 1 196 ? 21.990 2.274 -30.572 1.00 82.69 196 SER A CA 1
ATOM 1544 C C . SER A 1 196 ? 21.740 1.256 -29.453 1.00 82.69 196 SER A C 1
ATOM 1546 O O . SER A 1 196 ? 21.009 1.548 -28.505 1.00 82.69 196 SER A O 1
ATOM 1548 N N . CYS A 1 197 ? 22.419 0.107 -29.491 1.00 82.56 197 CYS A N 1
ATOM 1549 C CA . CYS A 1 197 ? 22.335 -0.920 -28.457 1.00 82.56 197 CYS A CA 1
ATOM 1550 C C . CYS A 1 197 ? 22.806 -0.411 -27.088 1.00 82.56 197 CYS A C 1
ATOM 1552 O O . CYS A 1 197 ? 22.156 -0.687 -26.085 1.00 82.56 197 CYS A O 1
ATOM 1554 N N . GLN A 1 198 ? 23.890 0.368 -27.020 1.00 87.38 198 GLN A N 1
ATOM 1555 C CA . GLN A 1 198 ? 24.363 0.961 -25.762 1.00 87.38 198 GLN A CA 1
ATOM 1556 C C . GLN A 1 198 ? 23.331 1.909 -25.143 1.00 87.38 198 GLN A C 1
ATOM 1558 O O . GLN A 1 198 ? 23.098 1.869 -23.933 1.00 87.38 198 GLN A O 1
ATOM 1563 N N . SER A 1 199 ? 22.686 2.740 -25.966 1.00 85.44 199 SER A N 1
ATOM 1564 C CA . SER A 1 199 ? 21.609 3.614 -25.502 1.00 85.44 199 SER A CA 1
ATOM 1565 C C . SER A 1 199 ? 20.433 2.803 -24.950 1.00 85.44 199 SER A C 1
ATOM 1567 O O . SER A 1 199 ? 19.974 3.085 -23.841 1.00 85.44 199 SER A O 1
ATOM 1569 N N . LEU A 1 200 ? 20.005 1.756 -25.665 1.00 86.69 200 LEU A N 1
ATOM 1570 C CA . LEU A 1 200 ? 18.929 0.862 -25.227 1.00 86.69 200 LEU A CA 1
ATOM 1571 C C . LEU A 1 200 ? 19.264 0.153 -23.907 1.00 86.69 200 LEU A C 1
ATOM 1573 O O . LEU A 1 200 ? 18.438 0.154 -22.995 1.00 86.69 200 LEU A O 1
ATOM 1577 N N . LEU A 1 201 ? 20.481 -0.378 -23.762 1.00 84.31 201 LEU A N 1
ATOM 1578 C CA . LEU A 1 201 ? 20.941 -1.013 -22.522 1.00 84.31 201 LEU A CA 1
ATOM 1579 C C . LEU A 1 201 ? 20.925 -0.032 -21.345 1.00 84.31 201 LEU A C 1
ATOM 1581 O O . LEU A 1 201 ? 20.368 -0.345 -20.297 1.00 84.31 201 LEU A O 1
ATOM 1585 N N . SER A 1 202 ? 21.422 1.194 -21.537 1.00 86.56 202 SER A N 1
ATOM 1586 C CA . SER A 1 202 ? 21.371 2.221 -20.489 1.00 86.56 202 SER A CA 1
ATOM 1587 C C . SER A 1 202 ? 19.934 2.579 -20.090 1.00 86.56 202 SER A C 1
ATOM 1589 O O . SER A 1 202 ? 19.646 2.795 -18.911 1.00 86.56 202 SER A O 1
ATOM 1591 N N . THR A 1 203 ? 19.005 2.649 -21.051 1.00 89.12 203 THR A N 1
ATOM 1592 C CA . THR A 1 203 ? 17.585 2.879 -20.733 1.00 89.12 203 THR A CA 1
ATOM 1593 C C . THR A 1 203 ? 16.952 1.696 -20.008 1.00 89.12 203 THR A C 1
ATOM 1595 O O . THR A 1 203 ? 16.178 1.907 -19.076 1.00 89.12 203 THR A O 1
ATOM 1598 N N . PHE A 1 204 ? 17.308 0.469 -20.384 1.00 88.19 204 PHE A N 1
ATOM 1599 C CA . PHE A 1 204 ? 16.841 -0.746 -19.730 1.00 88.19 204 PHE A CA 1
ATOM 1600 C C . PHE A 1 204 ? 17.300 -0.806 -18.270 1.00 88.19 204 PHE A C 1
ATOM 1602 O O . PHE A 1 204 ? 16.459 -0.957 -17.391 1.00 88.19 204 PHE A O 1
ATOM 1609 N N . GLU A 1 205 ? 18.588 -0.580 -17.997 1.00 88.12 205 GLU A N 1
ATOM 1610 C CA . GLU A 1 205 ? 19.138 -0.555 -16.633 1.00 88.12 205 GLU A CA 1
ATOM 1611 C C . GLU A 1 205 ? 18.430 0.478 -15.744 1.00 88.12 205 GLU A C 1
ATOM 1613 O O . GLU A 1 205 ? 18.138 0.223 -14.573 1.00 88.12 205 GLU A O 1
ATOM 1618 N N . LYS A 1 206 ? 18.114 1.664 -16.282 1.00 93.44 206 LYS A N 1
ATOM 1619 C CA . LYS A 1 206 ? 17.342 2.679 -15.545 1.00 93.44 206 LYS A CA 1
ATOM 1620 C C . LYS A 1 206 ? 15.939 2.177 -15.208 1.00 93.44 206 LYS A C 1
ATOM 1622 O O . LYS A 1 206 ? 15.510 2.310 -14.064 1.00 93.44 206 LYS A O 1
ATOM 1627 N N . THR A 1 207 ? 15.243 1.591 -16.180 1.00 92.31 207 THR A N 1
ATOM 1628 C CA . THR A 1 207 ? 13.898 1.029 -15.990 1.00 92.31 207 THR A CA 1
ATOM 1629 C C . THR A 1 207 ? 13.903 -0.135 -15.000 1.00 92.31 207 THR A C 1
ATOM 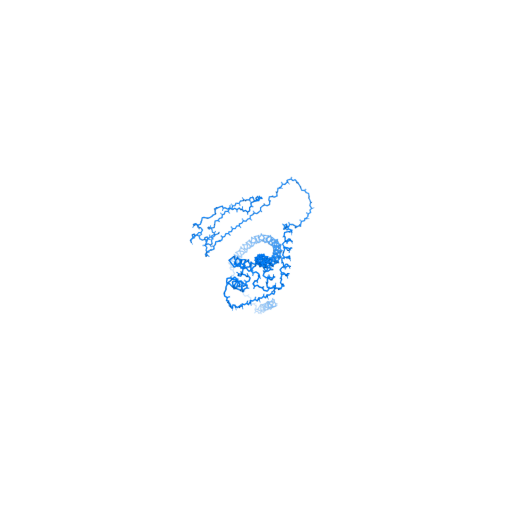1631 O O . THR A 1 207 ? 13.032 -0.200 -14.138 1.00 92.31 207 THR A O 1
ATOM 1634 N N . GLU A 1 208 ? 14.898 -1.018 -15.063 1.00 90.25 208 GLU A N 1
ATOM 1635 C CA . GLU A 1 208 ? 15.066 -2.138 -14.133 1.00 90.25 208 GLU A CA 1
ATOM 1636 C C . GLU A 1 208 ? 15.256 -1.645 -12.693 1.00 90.25 208 GLU A C 1
ATOM 1638 O O . GLU A 1 208 ? 14.601 -2.130 -11.768 1.00 90.25 208 GLU A O 1
ATOM 1643 N N . ASN A 1 209 ? 16.103 -0.632 -12.496 1.00 91.25 209 ASN A N 1
ATOM 1644 C CA . ASN A 1 209 ? 16.318 -0.034 -11.180 1.00 91.25 209 ASN A CA 1
ATOM 1645 C C . ASN A 1 209 ? 15.049 0.627 -10.625 1.00 91.25 209 ASN A C 1
ATOM 1647 O O . ASN A 1 209 ? 14.755 0.477 -9.437 1.00 91.25 209 ASN A O 1
ATOM 1651 N N . LEU A 1 210 ? 14.280 1.320 -11.473 1.00 95.50 210 LEU A N 1
ATOM 1652 C CA . LEU A 1 210 ? 12.981 1.880 -11.091 1.00 95.50 210 LEU A CA 1
ATOM 1653 C C . LEU A 1 210 ? 11.997 0.775 -10.695 1.00 95.50 210 LEU A C 1
ATOM 1655 O O . LEU A 1 210 ? 11.408 0.853 -9.620 1.00 95.50 210 LEU A O 1
ATOM 1659 N N . LEU A 1 211 ? 11.887 -0.284 -11.504 1.00 94.19 211 LEU A N 1
ATOM 1660 C CA . LEU A 1 211 ? 11.014 -1.427 -11.233 1.00 94.19 211 LEU A CA 1
ATOM 1661 C C . LEU A 1 211 ? 11.369 -2.105 -9.904 1.00 94.19 211 LEU A C 1
ATOM 1663 O O . LEU A 1 211 ? 10.492 -2.380 -9.089 1.00 94.19 211 LEU A O 1
ATOM 1667 N N . LYS A 1 212 ? 12.664 -2.307 -9.638 1.00 94.19 212 LYS A N 1
ATOM 1668 C CA . LYS A 1 212 ? 13.164 -2.855 -8.370 1.00 94.19 212 LYS A CA 1
ATOM 1669 C C . LYS A 1 212 ? 12.831 -1.960 -7.174 1.00 94.19 212 LYS A C 1
ATOM 1671 O O . LYS A 1 212 ? 12.597 -2.472 -6.081 1.00 94.19 212 LYS A O 1
ATOM 1676 N N . GLY A 1 213 ? 12.836 -0.640 -7.361 1.00 93.50 213 GLY A N 1
ATOM 1677 C CA . GLY A 1 213 ? 12.371 0.318 -6.359 1.00 93.50 213 GLY A CA 1
ATOM 1678 C C . GLY A 1 213 ? 10.878 0.162 -6.076 1.00 93.50 213 GLY A C 1
ATOM 1679 O O . GLY A 1 213 ? 10.497 -0.011 -4.922 1.00 93.50 213 GLY A O 1
ATOM 1680 N N . SER A 1 214 ? 10.056 0.144 -7.127 1.00 93.38 214 SER A N 1
ATOM 1681 C CA . SER A 1 214 ? 8.600 -0.006 -7.027 1.00 93.38 214 SER A CA 1
ATOM 1682 C C . SER A 1 214 ? 8.179 -1.303 -6.335 1.00 93.38 214 SER A C 1
ATOM 1684 O O . SER A 1 214 ? 7.387 -1.239 -5.401 1.00 93.38 214 SER A O 1
ATOM 1686 N N . VAL A 1 215 ? 8.765 -2.448 -6.706 1.00 94.31 215 VAL A N 1
ATOM 1687 C CA . VAL A 1 215 ? 8.493 -3.755 -6.071 1.00 94.31 215 VAL A CA 1
ATOM 1688 C C . VAL A 1 215 ? 8.759 -3.708 -4.562 1.00 94.31 215 VAL A C 1
ATOM 1690 O O . VAL A 1 215 ? 7.940 -4.153 -3.766 1.00 94.31 215 VAL A O 1
ATOM 1693 N N . LYS A 1 216 ? 9.876 -3.105 -4.132 1.00 94.50 216 LYS A N 1
ATOM 1694 C CA . LYS A 1 216 ? 10.179 -2.958 -2.697 1.00 94.50 216 LYS A CA 1
ATOM 1695 C C . LYS A 1 216 ? 9.168 -2.077 -1.969 1.00 94.50 216 LYS A C 1
ATOM 1697 O O . LYS A 1 216 ? 8.843 -2.346 -0.816 1.00 94.50 216 LYS A O 1
ATOM 1702 N N . THR A 1 217 ? 8.724 -0.997 -2.607 1.00 94.50 217 THR A N 1
ATOM 1703 C CA . THR A 1 217 ? 7.701 -0.114 -2.040 1.00 94.50 217 THR A CA 1
ATOM 1704 C C . THR A 1 217 ? 6.368 -0.841 -1.897 1.00 94.50 217 THR A C 1
ATOM 1706 O O . THR A 1 217 ? 5.736 -0.722 -0.852 1.00 94.50 217 THR A O 1
ATOM 1709 N N . GLU A 1 218 ? 5.967 -1.613 -2.904 1.00 94.06 218 GLU A N 1
ATOM 1710 C CA . GLU A 1 218 ? 4.731 -2.396 -2.892 1.00 94.06 218 GLU A CA 1
ATOM 1711 C C . GLU A 1 218 ? 4.727 -3.453 -1.780 1.00 94.06 218 GLU A C 1
ATOM 1713 O O . GLU A 1 218 ? 3.778 -3.513 -0.999 1.00 94.06 218 GLU A O 1
ATOM 1718 N N . GLU A 1 219 ? 5.832 -4.183 -1.604 1.00 93.06 219 GLU A N 1
ATOM 1719 C CA . GLU A 1 219 ? 5.999 -5.121 -0.486 1.00 93.06 219 GLU A CA 1
ATOM 1720 C C . GLU A 1 219 ? 5.887 -4.411 0.877 1.00 93.06 219 GLU A C 1
ATOM 1722 O O . GLU A 1 219 ? 5.213 -4.885 1.792 1.00 93.06 219 GLU A O 1
ATOM 1727 N N . GLY A 1 220 ? 6.486 -3.222 1.011 1.00 94.12 220 GLY A N 1
ATOM 1728 C CA . GLY A 1 220 ? 6.368 -2.409 2.224 1.00 94.12 220 GLY A CA 1
ATOM 1729 C C . GLY A 1 220 ? 4.927 -1.981 2.528 1.00 94.12 220 GLY A C 1
ATOM 1730 O O . GLY A 1 220 ? 4.501 -2.031 3.683 1.00 94.12 220 GLY A O 1
ATOM 1731 N N . ILE A 1 221 ? 4.160 -1.599 1.503 1.00 94.19 221 ILE A N 1
ATOM 1732 C CA . ILE A 1 221 ? 2.736 -1.255 1.639 1.00 94.19 221 ILE A CA 1
ATOM 1733 C C . ILE A 1 221 ? 1.927 -2.487 2.063 1.00 94.19 221 ILE A C 1
ATOM 1735 O O . ILE A 1 221 ? 1.082 -2.381 2.952 1.00 94.19 221 ILE A O 1
ATOM 1739 N N . LYS A 1 222 ? 2.208 -3.658 1.482 1.00 93.19 222 LYS A N 1
ATOM 1740 C CA . LYS A 1 222 ? 1.531 -4.921 1.807 1.00 93.19 222 LYS A CA 1
ATOM 1741 C C . LYS A 1 222 ? 1.688 -5.296 3.281 1.00 93.19 222 LYS A C 1
ATOM 1743 O O . LYS A 1 222 ? 0.702 -5.632 3.935 1.00 93.19 222 LYS A O 1
ATOM 1748 N N . ILE A 1 223 ? 2.898 -5.159 3.825 1.00 94.94 223 ILE A N 1
ATOM 1749 C CA . ILE A 1 223 ? 3.176 -5.395 5.250 1.00 94.94 223 ILE A CA 1
ATOM 1750 C C . ILE A 1 223 ? 2.371 -4.429 6.131 1.00 94.94 223 ILE A C 1
ATOM 1752 O O . ILE A 1 223 ? 1.690 -4.863 7.059 1.00 94.94 223 ILE A O 1
ATOM 1756 N N . GLN A 1 224 ? 2.392 -3.127 5.819 1.00 96.25 224 GLN A N 1
ATOM 1757 C CA . GLN A 1 224 ? 1.645 -2.122 6.587 1.00 96.25 224 GLN A CA 1
ATOM 1758 C C . GLN A 1 224 ? 0.130 -2.355 6.551 1.00 96.25 224 GLN A C 1
ATOM 1760 O O . GLN A 1 224 ? -0.555 -2.125 7.549 1.00 96.25 224 GLN A O 1
ATOM 1765 N N . LEU A 1 225 ? -0.400 -2.810 5.413 1.00 93.38 225 LEU A N 1
ATOM 1766 C CA . LEU A 1 225 ? -1.817 -3.127 5.260 1.00 93.38 225 LEU A CA 1
ATOM 1767 C C . LEU A 1 225 ? -2.228 -4.295 6.169 1.00 93.38 225 LEU A C 1
ATOM 1769 O O . LEU A 1 225 ? -3.258 -4.217 6.840 1.00 93.38 225 LEU A O 1
ATOM 1773 N N . GLU A 1 226 ? -1.412 -5.347 6.243 1.00 95.00 226 GLU A N 1
ATOM 1774 C CA . GLU A 1 226 ? -1.689 -6.494 7.113 1.00 95.00 226 GLU A CA 1
ATOM 1775 C C . GLU A 1 226 ? -1.580 -6.117 8.602 1.00 95.00 226 GLU A C 1
ATOM 1777 O O . GLU A 1 226 ? -2.444 -6.481 9.401 1.00 95.00 226 GLU A O 1
ATOM 1782 N N . GLU A 1 227 ? -0.592 -5.299 8.982 1.00 96.69 227 GLU A N 1
ATOM 1783 C CA . GLU A 1 227 ? -0.489 -4.754 10.344 1.00 96.69 227 GLU A CA 1
ATOM 1784 C C . GLU A 1 227 ? -1.719 -3.920 10.737 1.00 96.69 227 GLU A C 1
ATOM 1786 O O . GLU A 1 227 ? -2.213 -4.014 11.867 1.00 96.69 227 GLU A O 1
ATOM 1791 N N . LEU A 1 228 ? -2.228 -3.097 9.813 1.00 95.88 228 LEU A N 1
ATOM 1792 C CA . LEU A 1 228 ? -3.441 -2.309 10.032 1.00 95.88 228 LEU A CA 1
ATOM 1793 C C . LEU A 1 228 ? -4.669 -3.199 10.213 1.00 95.88 228 LEU A C 1
ATOM 1795 O O . LEU A 1 228 ? -5.465 -2.944 11.116 1.00 95.88 228 LEU A O 1
ATOM 1799 N N . LYS A 1 229 ? -4.792 -4.261 9.417 1.00 96.75 229 LYS A N 1
ATOM 1800 C CA . LYS A 1 229 ? -5.896 -5.221 9.500 1.00 96.75 229 LYS A CA 1
ATOM 1801 C C . LYS A 1 229 ? -5.925 -5.960 10.839 1.00 96.75 229 LYS A C 1
ATOM 1803 O O . LYS A 1 229 ? -6.991 -6.128 11.428 1.00 96.75 229 LYS A O 1
ATOM 1808 N N . ILE A 1 230 ? -4.761 -6.344 11.366 1.00 96.56 230 ILE A N 1
ATOM 1809 C CA . ILE A 1 230 ? -4.650 -6.939 12.709 1.00 96.56 230 ILE A CA 1
ATOM 1810 C C . ILE A 1 230 ? -5.108 -5.935 13.776 1.00 96.56 230 ILE A C 1
ATOM 1812 O O . ILE A 1 230 ? -5.896 -6.273 14.660 1.00 96.56 230 ILE A O 1
ATOM 1816 N N . ARG A 1 231 ? -4.656 -4.677 13.683 1.00 98.00 231 ARG A N 1
ATOM 1817 C CA . ARG A 1 231 ? -5.036 -3.619 14.632 1.00 98.00 231 ARG A CA 1
ATOM 1818 C C . ARG A 1 231 ? -6.534 -3.310 14.592 1.00 98.00 231 ARG A C 1
ATOM 1820 O O . ARG A 1 231 ? -7.126 -3.062 15.637 1.00 98.00 231 ARG A O 1
ATOM 1827 N N . GLU A 1 232 ? -7.144 -3.330 13.410 1.00 97.00 232 GLU A N 1
ATOM 1828 C CA . GLU A 1 232 ? -8.590 -3.165 13.240 1.00 97.00 232 GLU A CA 1
ATOM 1829 C C . GLU A 1 232 ? -9.368 -4.259 13.985 1.00 97.00 232 GLU A C 1
ATOM 1831 O O . GLU A 1 232 ? -10.299 -3.955 14.731 1.00 97.00 232 GLU A O 1
ATOM 1836 N N . GLN A 1 233 ? -8.962 -5.524 13.836 1.00 96.94 233 GLN A N 1
ATOM 1837 C CA . GLN A 1 233 ? -9.600 -6.648 14.526 1.00 96.94 233 GLN A CA 1
ATOM 1838 C C . GLN A 1 233 ? -9.473 -6.544 16.050 1.00 96.94 233 GLN A C 1
ATOM 1840 O O . GLN A 1 233 ? -10.453 -6.767 16.761 1.00 96.94 233 GLN A O 1
ATOM 1845 N N . GLU A 1 234 ? -8.300 -6.151 16.546 1.00 97.88 234 GLU A N 1
ATOM 1846 C CA . GLU A 1 234 ? -8.063 -5.933 17.975 1.00 97.88 234 GLU A CA 1
ATOM 1847 C C . GLU A 1 234 ? -8.957 -4.815 18.535 1.00 97.88 234 GLU A C 1
ATOM 1849 O O . GLU A 1 234 ? -9.640 -4.998 19.542 1.00 97.88 234 GLU A O 1
ATOM 1854 N N . LEU A 1 235 ? -9.026 -3.667 17.851 1.00 97.88 235 LEU A N 1
ATOM 1855 C CA . LEU A 1 235 ? -9.892 -2.559 18.265 1.00 97.88 235 LEU A CA 1
ATOM 1856 C C . LEU A 1 235 ? -11.373 -2.950 18.245 1.00 97.88 235 LEU A C 1
ATOM 1858 O O . LEU A 1 235 ? -12.128 -2.543 19.130 1.00 97.88 235 LEU A O 1
ATOM 1862 N N . LYS A 1 236 ? -11.794 -3.769 17.275 1.00 97.69 236 LYS A N 1
ATOM 1863 C CA . LYS A 1 236 ? -13.160 -4.297 17.210 1.00 97.69 236 LYS A CA 1
ATOM 1864 C C . LYS A 1 236 ? -13.482 -5.188 18.414 1.00 97.69 236 LYS A C 1
ATOM 1866 O O . LYS A 1 236 ? -14.549 -5.031 19.003 1.00 97.69 236 LYS A O 1
ATOM 1871 N N . ALA A 1 237 ? -12.556 -6.058 18.819 1.00 97.69 237 ALA A N 1
ATOM 1872 C CA . ALA A 1 237 ? -12.716 -6.895 20.009 1.00 97.69 237 ALA A CA 1
ATOM 1873 C C . ALA A 1 237 ? -12.780 -6.058 21.301 1.00 97.69 237 ALA A C 1
ATOM 1875 O O . ALA A 1 237 ? -13.617 -6.311 22.169 1.00 97.69 237 ALA A O 1
ATOM 1876 N N . GLN A 1 238 ? -11.947 -5.018 21.416 1.00 98.06 238 GLN A N 1
ATOM 1877 C CA . GLN A 1 238 ? -11.987 -4.098 22.558 1.00 98.06 238 GLN A CA 1
ATOM 1878 C C . GLN A 1 238 ? -13.305 -3.320 22.634 1.00 98.06 238 GLN A C 1
ATOM 1880 O O . GLN A 1 238 ? -13.862 -3.151 23.721 1.00 98.06 238 GLN A O 1
ATOM 1885 N N . LEU A 1 239 ? -13.831 -2.872 21.491 1.00 96.50 239 LEU A N 1
ATOM 1886 C CA . LEU A 1 239 ? -15.125 -2.198 21.420 1.00 96.50 239 LEU A CA 1
ATOM 1887 C C . LEU A 1 239 ? -16.257 -3.117 21.899 1.00 96.50 239 LEU A C 1
ATOM 1889 O O . LEU A 1 239 ? -17.079 -2.697 22.711 1.00 96.50 239 LEU A O 1
ATOM 1893 N N . GLU A 1 240 ? -16.275 -4.372 21.448 1.00 98.00 240 GLU A N 1
ATOM 1894 C CA . GLU A 1 240 ? -17.262 -5.367 21.880 1.00 98.00 240 GLU A CA 1
ATOM 1895 C C . GLU A 1 240 ? -17.172 -5.634 23.393 1.00 98.00 240 GLU A C 1
ATOM 1897 O O . GLU A 1 240 ? -18.190 -5.664 24.089 1.00 98.00 240 GLU A O 1
ATOM 1902 N N . ALA A 1 241 ? -15.957 -5.745 23.939 1.00 98.31 241 ALA A N 1
ATOM 1903 C CA . ALA A 1 241 ? -15.745 -5.908 25.376 1.00 98.31 241 ALA A CA 1
ATOM 1904 C C . ALA A 1 241 ? -16.291 -4.717 26.187 1.00 98.31 241 ALA A C 1
ATOM 1906 O O . ALA A 1 241 ? -16.996 -4.918 27.179 1.00 98.31 241 ALA A O 1
ATOM 1907 N N . LEU A 1 242 ? -16.024 -3.482 25.748 1.00 97.62 242 LEU A N 1
ATOM 1908 C CA . LEU A 1 242 ? -16.544 -2.270 26.392 1.00 97.62 242 LEU A CA 1
ATOM 1909 C C . LEU A 1 242 ? -18.070 -2.171 26.302 1.00 97.62 242 LEU A C 1
ATOM 1911 O O . LEU A 1 242 ? -18.719 -1.765 27.266 1.00 97.62 242 LEU A O 1
ATOM 1915 N N . GLN A 1 243 ? -18.659 -2.562 25.171 1.00 98.25 243 GLN A N 1
ATOM 1916 C CA . GLN A 1 243 ? -20.113 -2.595 25.007 1.00 98.25 243 GLN A CA 1
ATOM 1917 C C . GLN A 1 243 ? -20.766 -3.595 25.967 1.00 98.25 243 GLN A C 1
ATOM 1919 O O . GLN A 1 243 ? -21.753 -3.258 26.624 1.00 98.25 243 GLN A O 1
ATOM 1924 N N . ASN A 1 244 ? -20.190 -4.789 26.105 1.00 97.62 244 ASN A N 1
ATOM 1925 C CA . ASN A 1 244 ? -20.670 -5.803 27.044 1.00 97.62 244 ASN A CA 1
ATOM 1926 C C . ASN A 1 244 ? -20.587 -5.317 28.499 1.00 97.62 244 ASN A C 1
ATOM 1928 O O . ASN A 1 244 ? -21.530 -5.498 29.274 1.00 97.62 244 ASN A O 1
ATOM 1932 N N . GLU A 1 245 ? -19.493 -4.648 28.862 1.00 98.25 245 GLU A N 1
ATOM 1933 C CA . GLU A 1 245 ? -19.304 -4.067 30.191 1.00 98.25 245 GLU A CA 1
ATOM 1934 C C . GLU A 1 245 ? -20.297 -2.928 30.476 1.00 98.25 245 GLU A C 1
ATOM 1936 O O . GLU A 1 245 ? -20.914 -2.895 31.541 1.00 98.25 245 GLU A O 1
ATOM 1941 N N . SER A 1 246 ? -20.542 -2.044 29.504 1.00 97.50 246 SER A N 1
ATOM 1942 C CA . SER A 1 246 ? -21.566 -0.998 29.613 1.00 97.50 246 SER A CA 1
ATOM 1943 C C . SER A 1 246 ? -22.954 -1.592 29.872 1.00 97.50 246 SER A C 1
ATOM 1945 O O . SER A 1 246 ? -23.654 -1.168 30.792 1.00 97.50 246 SER A O 1
ATOM 1947 N N . GLN A 1 247 ? -23.343 -2.622 29.111 1.00 97.88 247 GLN A N 1
ATOM 1948 C CA . GLN A 1 247 ? -24.626 -3.310 29.297 1.00 97.88 247 GLN A CA 1
ATOM 1949 C C . GLN A 1 247 ? -24.729 -4.009 30.659 1.00 97.88 247 GLN A C 1
ATOM 1951 O O . GLN A 1 247 ? -25.813 -4.067 31.249 1.00 97.88 247 GLN A O 1
ATOM 1956 N N . ARG A 1 248 ? -23.620 -4.557 31.171 1.00 98.31 248 ARG A N 1
ATOM 1957 C CA . ARG A 1 248 ? -23.561 -5.146 32.514 1.00 98.31 248 ARG A CA 1
ATOM 1958 C C . ARG A 1 248 ? -23.830 -4.087 33.583 1.00 98.31 248 ARG A C 1
ATOM 1960 O O . ARG A 1 248 ? -24.719 -4.280 34.413 1.00 98.31 248 ARG A O 1
ATOM 1967 N N . LEU A 1 249 ? -23.125 -2.959 33.523 1.00 97.94 249 LEU A N 1
ATOM 1968 C CA . LEU A 1 249 ? -23.270 -1.863 34.485 1.00 97.94 249 LEU A CA 1
ATOM 1969 C C . LEU A 1 249 ? -24.666 -1.230 34.449 1.00 97.94 249 LEU A C 1
ATOM 1971 O O . LEU A 1 249 ? -25.211 -0.882 35.495 1.00 97.94 249 LEU A O 1
ATOM 1975 N N . GLU A 1 250 ? -25.292 -1.120 33.276 1.00 98.12 250 GLU A N 1
ATOM 1976 C CA . GLU A 1 250 ? -26.677 -0.649 33.161 1.00 98.12 250 GLU A CA 1
ATOM 1977 C C . GLU A 1 250 ? -27.668 -1.561 33.894 1.00 98.12 250 GLU A C 1
ATOM 1979 O O . GLU A 1 250 ? -28.546 -1.070 34.613 1.00 98.12 250 GLU A O 1
ATOM 1984 N N . LYS A 1 251 ? -27.510 -2.885 33.765 1.00 97.94 251 LYS A N 1
ATOM 1985 C CA . LYS A 1 251 ? -28.339 -3.865 34.485 1.00 97.94 251 LYS A CA 1
ATOM 1986 C C . LYS A 1 251 ? -28.131 -3.771 35.994 1.00 97.94 251 LYS A C 1
ATOM 1988 O O . LYS A 1 251 ? -29.112 -3.748 36.736 1.00 97.94 251 LYS A O 1
ATOM 1993 N N . GLU A 1 252 ? -26.881 -3.675 36.443 1.00 98.00 252 GLU A N 1
ATOM 1994 C CA . GLU A 1 252 ? -26.549 -3.514 37.864 1.00 98.00 252 GLU A CA 1
ATOM 1995 C C . GLU A 1 252 ? -27.143 -2.225 38.437 1.00 98.00 252 GLU A C 1
ATOM 1997 O O . GLU A 1 252 ? -27.799 -2.254 39.479 1.00 98.00 252 GLU A O 1
ATOM 2002 N N . ARG A 1 253 ? -27.009 -1.102 37.721 1.00 98.19 253 ARG A N 1
ATOM 2003 C CA . ARG A 1 253 ? -27.599 0.183 38.119 1.00 98.19 253 ARG A CA 1
ATOM 2004 C C . ARG A 1 253 ? -29.117 0.089 38.256 1.00 98.19 253 ARG A C 1
ATOM 2006 O O . ARG A 1 253 ? -29.678 0.644 39.201 1.00 98.19 253 ARG A O 1
ATOM 2013 N N . LEU A 1 254 ? -29.787 -0.591 37.323 1.00 97.88 254 LEU A N 1
ATOM 2014 C CA . LEU A 1 254 ? -31.237 -0.768 37.370 1.00 97.88 254 LEU A CA 1
ATOM 2015 C C . LEU A 1 254 ? -31.660 -1.586 38.595 1.00 97.88 254 LEU A C 1
ATOM 2017 O O . LEU A 1 254 ? -32.647 -1.246 39.244 1.00 97.88 254 LEU A O 1
ATOM 2021 N N . GLU A 1 255 ? -30.915 -2.637 38.928 1.00 98.00 255 GLU A N 1
ATOM 2022 C CA . GLU A 1 255 ? -31.216 -3.471 40.089 1.00 98.00 255 GLU A CA 1
ATOM 2023 C C . GLU A 1 255 ? -31.001 -2.719 41.405 1.00 98.00 255 GLU A C 1
ATOM 2025 O O . GLU A 1 255 ? -31.897 -2.691 42.250 1.00 98.00 255 GLU A O 1
ATOM 2030 N N . VAL A 1 256 ? -29.878 -2.007 41.538 1.00 97.81 256 VAL A N 1
ATOM 2031 C CA . VAL A 1 256 ? -29.625 -1.129 42.690 1.00 97.81 256 VAL A CA 1
ATOM 2032 C C . VAL A 1 256 ? -30.727 -0.077 42.813 1.00 97.81 256 VAL A C 1
ATOM 2034 O O . VAL A 1 256 ? -31.241 0.136 43.905 1.00 97.81 256 VAL A O 1
ATOM 2037 N N . SER A 1 257 ? -31.170 0.525 41.705 1.00 97.62 257 SER A N 1
ATOM 2038 C CA . SER A 1 257 ? -32.259 1.509 41.721 1.00 97.62 257 SER A CA 1
ATOM 2039 C C . SER A 1 257 ? -33.563 0.939 42.288 1.00 97.62 257 SER A C 1
ATOM 2041 O O . SER A 1 257 ? -34.235 1.629 43.057 1.00 97.62 257 SER A O 1
ATOM 2043 N N . LYS A 1 258 ? -33.930 -0.306 41.947 1.00 98.25 258 LYS A N 1
ATOM 2044 C CA . LYS A 1 258 ? -35.120 -0.966 42.516 1.00 98.25 258 LYS A CA 1
ATOM 2045 C C . LYS A 1 258 ? -34.960 -1.200 44.015 1.00 98.25 258 LYS A C 1
ATOM 2047 O O . LYS A 1 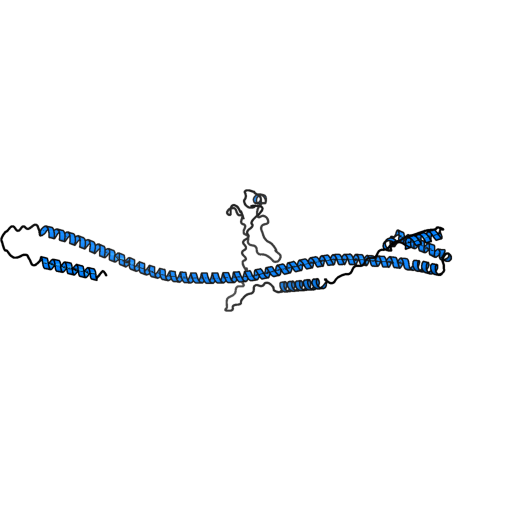258 ? -35.886 -0.943 44.782 1.00 98.25 258 LYS A O 1
ATOM 2052 N N . GLN A 1 259 ? -33.784 -1.666 44.435 1.00 97.88 259 GLN A N 1
ATOM 2053 C CA . GLN A 1 259 ? -33.483 -1.891 45.849 1.00 97.88 259 GLN A CA 1
ATOM 2054 C C . GLN A 1 259 ? -33.552 -0.583 46.643 1.00 97.88 259 GLN A C 1
ATOM 2056 O O . GLN A 1 259 ? -34.208 -0.525 47.682 1.00 97.88 259 GLN A O 1
ATOM 2061 N N . THR A 1 260 ? -32.946 0.490 46.130 1.00 97.56 260 THR A N 1
ATOM 2062 C CA . THR A 1 260 ? -33.014 1.828 46.729 1.00 97.56 260 THR A CA 1
ATOM 2063 C C . THR A 1 260 ? -34.455 2.312 46.855 1.00 97.56 260 THR A C 1
ATOM 2065 O O . THR A 1 260 ? -34.829 2.816 47.910 1.00 97.56 260 THR A O 1
ATOM 2068 N N . GLN A 1 261 ? -35.282 2.113 45.826 1.00 97.94 261 GLN A N 1
ATOM 2069 C CA . GLN A 1 261 ? -36.693 2.500 45.862 1.00 97.94 261 GLN A CA 1
ATOM 2070 C C . GLN A 1 261 ? -37.466 1.766 46.969 1.00 97.94 261 GLN A C 1
ATOM 2072 O O . GLN A 1 261 ? -38.244 2.391 47.687 1.00 97.94 261 GLN A O 1
ATOM 2077 N N . HIS A 1 262 ? -37.224 0.464 47.152 1.00 97.25 262 HIS A N 1
ATOM 2078 C CA . HIS A 1 262 ? -37.844 -0.306 48.232 1.00 97.25 262 HIS A CA 1
ATOM 2079 C C . HIS A 1 262 ? -37.405 0.189 49.619 1.00 97.25 262 HIS A C 1
ATOM 2081 O O . HIS A 1 262 ? -38.233 0.359 50.512 1.00 97.25 262 HIS A O 1
ATOM 2087 N N . ILE A 1 263 ? -36.103 0.424 49.811 1.00 96.81 263 ILE A N 1
ATOM 2088 C CA . ILE A 1 263 ? -35.561 0.931 51.082 1.00 96.81 263 ILE A CA 1
ATOM 2089 C C . ILE A 1 263 ? -36.155 2.303 51.408 1.00 96.81 263 ILE A C 1
ATOM 2091 O O . ILE A 1 263 ? -36.547 2.543 52.547 1.00 96.81 263 ILE A O 1
ATOM 2095 N N . TYR A 1 264 ? -36.257 3.181 50.410 1.00 96.62 264 TYR A N 1
ATOM 2096 C CA . TYR A 1 264 ? -36.842 4.505 50.574 1.00 96.62 264 TYR A CA 1
ATOM 2097 C C . TYR A 1 264 ? -38.307 4.434 51.023 1.00 96.62 264 TYR A C 1
ATOM 2099 O O . TYR A 1 264 ? -38.661 5.060 52.018 1.00 96.62 264 TYR A O 1
ATOM 2107 N N . ALA A 1 265 ? -39.131 3.608 50.369 1.00 97.50 265 ALA A N 1
ATOM 2108 C CA . ALA A 1 265 ? -40.534 3.431 50.749 1.00 97.50 265 ALA A CA 1
ATOM 2109 C C . ALA A 1 265 ? -40.692 2.907 52.191 1.00 97.50 265 ALA A C 1
ATOM 2111 O O . ALA A 1 265 ? -41.538 3.388 52.944 1.00 97.50 265 ALA A O 1
ATOM 2112 N N . LEU A 1 266 ? -39.846 1.955 52.603 1.00 97.25 266 LEU A N 1
ATOM 2113 C CA . LEU A 1 266 ? -39.839 1.451 53.978 1.00 97.25 266 LEU A CA 1
ATOM 2114 C C . LEU A 1 266 ? -39.442 2.543 54.984 1.00 97.25 266 LEU A C 1
ATOM 2116 O O . LEU A 1 266 ? -40.032 2.633 56.061 1.00 97.25 266 LEU A O 1
ATOM 2120 N N . ALA A 1 267 ? -38.445 3.362 54.646 1.00 96.25 267 ALA A N 1
ATOM 2121 C CA . ALA A 1 267 ? -38.005 4.466 55.491 1.00 96.25 267 ALA A CA 1
ATOM 2122 C C . ALA A 1 267 ? -39.102 5.533 55.652 1.00 96.25 267 ALA A C 1
ATOM 2124 O O . ALA A 1 267 ? -39.316 6.003 56.768 1.00 96.25 267 ALA A O 1
ATOM 2125 N N . GLU A 1 268 ? -39.837 5.865 54.584 1.00 97.31 268 GLU A N 1
ATOM 2126 C CA . GLU A 1 268 ? -40.997 6.766 54.662 1.00 97.31 268 GLU A CA 1
ATOM 2127 C C . GLU A 1 268 ? -42.085 6.217 55.595 1.00 97.31 268 GLU A C 1
ATOM 2129 O O . GLU A 1 268 ? -42.577 6.937 56.464 1.00 97.31 268 GLU A O 1
ATOM 2134 N N . GLU A 1 269 ? -42.427 4.929 55.481 1.00 95.75 269 GLU A N 1
ATOM 2135 C CA . GLU A 1 269 ? -43.423 4.301 56.359 1.00 95.75 269 GLU A CA 1
ATOM 2136 C C . GLU A 1 269 ? -42.990 4.337 57.836 1.00 95.75 269 GLU A C 1
ATOM 2138 O O . GLU A 1 269 ? -43.800 4.588 58.736 1.00 95.75 269 GLU A O 1
ATOM 2143 N N . GLN A 1 270 ? -41.704 4.093 58.103 1.00 94.94 270 GLN A N 1
ATOM 2144 C CA . GLN A 1 270 ? -41.145 4.162 59.452 1.00 94.94 270 GLN A CA 1
ATOM 2145 C C . GLN A 1 270 ? -41.134 5.589 60.003 1.00 94.94 270 GLN A C 1
ATOM 2147 O O . GLN A 1 270 ? -41.462 5.769 61.175 1.00 94.94 270 GLN A O 1
ATOM 2152 N N . ALA A 1 271 ? -40.814 6.593 59.183 1.00 95.69 271 ALA A N 1
ATOM 2153 C CA . ALA A 1 271 ? -40.810 7.993 59.600 1.00 95.69 271 ALA A CA 1
ATOM 2154 C C . ALA A 1 271 ? -42.190 8.433 60.117 1.00 95.69 271 ALA A C 1
ATOM 2156 O O . ALA A 1 271 ? -42.286 8.977 61.216 1.00 95.69 271 ALA A O 1
ATOM 2157 N N . VAL A 1 272 ? -43.266 8.087 59.398 1.00 93.56 272 VAL A N 1
ATOM 2158 C CA . VAL A 1 272 ? -44.651 8.378 59.822 1.00 93.56 272 VAL A CA 1
ATOM 2159 C C . VAL A 1 272 ? -44.992 7.695 61.154 1.00 93.56 272 VAL A C 1
ATOM 2161 O O . VAL A 1 272 ? -45.640 8.280 62.023 1.00 93.56 272 VAL A O 1
ATOM 2164 N N . LYS A 1 273 ? -44.547 6.446 61.352 1.00 94.00 273 LYS A N 1
ATOM 2165 C CA . LYS A 1 273 ? -44.762 5.713 62.613 1.00 94.00 273 LYS A CA 1
ATOM 2166 C C . LYS A 1 273 ? -44.013 6.342 63.787 1.00 94.00 273 LYS A C 1
ATOM 2168 O O . LYS A 1 273 ? -44.556 6.379 64.892 1.00 94.00 273 LYS A O 1
ATOM 2173 N N . ILE A 1 274 ? -42.781 6.794 63.561 1.00 92.56 274 ILE A N 1
ATOM 2174 C CA . ILE A 1 274 ? -41.952 7.438 64.584 1.00 92.56 274 ILE A CA 1
ATOM 2175 C C . ILE A 1 274 ? -42.596 8.749 65.029 1.00 92.56 274 ILE A C 1
ATOM 2177 O O . ILE A 1 274 ? -42.776 8.924 66.228 1.00 92.56 274 ILE A O 1
ATOM 2181 N N . GLU A 1 275 ? -43.043 9.596 64.101 1.00 90.44 275 GLU A N 1
ATOM 2182 C CA . GLU A 1 275 ? -43.701 10.870 64.426 1.00 90.44 275 GLU A CA 1
ATOM 2183 C C . GLU A 1 275 ? -44.928 10.668 65.338 1.00 90.44 275 GLU A C 1
ATOM 2185 O O . GLU A 1 275 ? -45.104 11.355 66.348 1.00 90.44 275 GLU A O 1
ATOM 2190 N N . GLY A 1 276 ? -45.742 9.642 65.059 1.00 88.69 276 GLY A N 1
ATOM 2191 C CA . GLY A 1 276 ? -46.855 9.265 65.935 1.00 88.69 276 GLY A CA 1
ATOM 2192 C C . GLY A 1 276 ? -46.404 8.815 67.332 1.00 88.69 276 GLY A C 1
ATOM 2193 O O . GLY A 1 276 ? -47.008 9.194 68.338 1.00 88.69 276 GLY A O 1
ATOM 2194 N N . LYS A 1 277 ? -45.326 8.026 67.420 1.00 93.12 277 LYS A N 1
ATOM 2195 C CA . LYS A 1 277 ? -44.779 7.546 68.701 1.00 93.12 277 LYS A CA 1
ATOM 2196 C C . LYS A 1 277 ? -44.105 8.646 69.512 1.00 93.12 277 LYS A C 1
ATOM 2198 O O . LYS A 1 277 ? -44.218 8.626 70.734 1.00 93.12 277 LYS A O 1
ATOM 2203 N N . GLU A 1 278 ? -43.464 9.609 68.864 1.00 92.12 278 GLU A N 1
ATOM 2204 C CA . GLU A 1 278 ? -42.910 10.797 69.517 1.00 92.12 278 GLU A CA 1
ATOM 2205 C C . GLU A 1 278 ? -44.016 11.621 70.188 1.00 92.12 278 GLU A C 1
ATOM 2207 O O . GLU A 1 278 ? -43.868 12.026 71.341 1.00 92.12 278 GLU A O 1
ATOM 2212 N N . MET A 1 279 ? -45.169 11.785 69.528 1.00 89.25 279 MET A N 1
ATOM 2213 C CA . MET A 1 279 ? -46.325 12.472 70.115 1.00 89.25 279 MET A CA 1
ATOM 2214 C C . MET A 1 279 ? -46.908 11.717 71.325 1.00 89.25 279 MET A C 1
ATOM 2216 O O . MET A 1 279 ? -47.231 12.332 72.345 1.00 89.25 279 MET A O 1
ATOM 2220 N N . GLU A 1 280 ? -47.020 10.384 71.247 1.00 93.62 280 GLU A N 1
ATOM 2221 C CA . GLU A 1 280 ? -47.439 9.548 72.384 1.00 93.62 280 GLU A CA 1
ATOM 2222 C C . GLU A 1 280 ? -46.458 9.646 73.563 1.00 93.62 280 GLU A C 1
ATOM 2224 O O . GLU A 1 280 ? -46.886 9.761 74.716 1.00 93.62 280 GLU A O 1
ATOM 2229 N N . LEU A 1 281 ? -45.152 9.619 73.279 1.00 92.62 281 LEU A N 1
ATOM 2230 C CA . LEU A 1 281 ? -44.087 9.713 74.274 1.00 92.62 281 LEU A CA 1
ATOM 2231 C C . LEU A 1 281 ? -44.112 11.068 74.983 1.00 92.62 281 LEU A C 1
ATOM 2233 O O . LEU A 1 281 ? -44.159 11.093 76.211 1.00 92.62 281 LEU A O 1
ATOM 2237 N N . ALA A 1 282 ? -44.211 12.173 74.238 1.00 94.38 282 ALA A N 1
ATOM 2238 C CA . ALA A 1 282 ? -44.359 13.510 74.812 1.00 94.38 282 ALA A CA 1
ATOM 2239 C C . ALA A 1 282 ? -45.604 13.612 75.718 1.00 94.38 282 ALA A C 1
ATOM 2241 O O . ALA A 1 282 ? -45.570 14.201 76.801 1.00 94.38 282 ALA A O 1
ATOM 2242 N N . GLY A 1 283 ? -46.718 12.987 75.319 1.00 93.81 283 GLY A N 1
ATOM 2243 C CA . GLY A 1 283 ? -47.922 12.901 76.148 1.00 93.81 283 GLY A CA 1
ATOM 2244 C C . GLY A 1 283 ? -47.719 12.102 77.443 1.00 93.81 283 GLY A C 1
ATOM 2245 O O . GLY A 1 283 ? -48.243 12.481 78.494 1.00 93.81 283 GLY A O 1
ATOM 2246 N N . ALA A 1 284 ? -46.971 10.999 77.389 1.00 94.62 284 ALA A N 1
ATOM 2247 C CA . ALA A 1 284 ? -46.643 10.185 78.558 1.00 94.62 284 ALA A CA 1
ATOM 2248 C C . ALA A 1 284 ? -45.669 10.896 79.511 1.00 94.62 284 ALA A C 1
ATOM 2250 O O . ALA A 1 284 ? -45.868 10.838 80.726 1.00 94.62 284 ALA A O 1
ATOM 2251 N N . GLU A 1 285 ? -44.668 11.599 78.978 1.00 94.75 285 GLU A N 1
ATOM 2252 C CA . GLU A 1 285 ? -43.729 12.415 79.754 1.00 94.75 285 GLU A CA 1
ATOM 2253 C C . GLU A 1 285 ? -44.455 13.510 80.539 1.00 94.75 285 GLU A C 1
ATOM 2255 O O . GLU A 1 285 ? -44.267 13.613 81.751 1.00 94.75 285 GLU A O 1
ATOM 2260 N N . ASN A 1 286 ? -45.368 14.246 79.896 1.00 94.69 286 ASN A N 1
ATOM 2261 C CA . ASN A 1 286 ? -46.184 15.260 80.572 1.00 94.69 286 ASN A CA 1
ATOM 2262 C C . ASN A 1 286 ? -47.003 14.665 81.731 1.00 94.69 286 ASN A C 1
ATOM 2264 O O . ASN A 1 286 ? -46.980 15.186 82.845 1.00 94.69 286 ASN A O 1
ATOM 2268 N N . LYS A 1 287 ? -47.670 13.522 81.512 1.00 95.88 287 LYS A N 1
ATOM 2269 C CA . LYS A 1 287 ? -48.414 12.819 82.576 1.00 95.88 287 LYS A CA 1
ATOM 2270 C C . LYS A 1 287 ? -47.512 12.373 83.724 1.00 95.88 287 LYS A C 1
ATOM 2272 O O . LYS A 1 287 ? -47.936 12.370 84.879 1.00 95.88 287 LYS A O 1
ATOM 2277 N N . LEU A 1 288 ? -46.294 11.935 83.413 1.00 93.94 288 LEU A N 1
ATOM 2278 C CA . LEU A 1 288 ? -45.331 11.518 84.422 1.00 93.94 288 LEU A CA 1
ATOM 2279 C C . LEU A 1 288 ? -44.893 12.709 85.282 1.00 93.94 288 LEU A C 1
ATOM 2281 O O . LEU A 1 288 ? -44.813 12.568 86.503 1.00 93.94 288 LEU A O 1
ATOM 2285 N N . GLU A 1 289 ? -44.656 13.871 84.675 1.00 94.38 289 GLU A N 1
ATOM 2286 C CA . GLU A 1 289 ? -44.364 15.110 85.403 1.00 94.38 289 GLU A CA 1
ATOM 2287 C C . GLU A 1 289 ? -45.544 15.561 86.279 1.00 94.38 289 GLU A C 1
ATOM 2289 O O . GLU A 1 289 ? -45.346 15.867 87.459 1.00 94.38 289 GLU A O 1
ATOM 2294 N N . ASP A 1 290 ? -46.781 15.482 85.778 1.00 94.31 290 ASP A N 1
ATOM 2295 C CA . ASP A 1 290 ? -47.984 15.754 86.579 1.00 94.31 290 ASP A CA 1
ATOM 2296 C C . ASP A 1 290 ? -48.075 14.824 87.798 1.00 94.31 290 ASP A C 1
ATOM 2298 O O . ASP A 1 290 ? -48.310 15.266 88.926 1.00 94.31 290 ASP A O 1
ATOM 2302 N N . LEU A 1 291 ? -47.852 13.519 87.604 1.00 94.38 291 LEU A N 1
ATOM 2303 C CA . LEU A 1 291 ? -47.851 12.534 88.689 1.00 94.38 291 LEU A CA 1
ATOM 2304 C C . LEU A 1 291 ? -46.743 12.800 89.713 1.00 94.38 291 LEU A C 1
ATOM 2306 O O . LEU A 1 291 ? -47.000 12.698 90.915 1.00 94.38 291 LEU A O 1
ATOM 2310 N N . LYS A 1 292 ? -45.533 13.168 89.271 1.00 93.62 292 LYS A N 1
ATOM 2311 C CA . LYS A 1 292 ? -44.434 13.566 90.168 1.00 93.62 292 LYS A CA 1
ATOM 2312 C C . LYS A 1 292 ? -44.823 14.783 91.009 1.00 93.62 292 LYS A C 1
ATOM 2314 O O . LYS A 1 292 ? -44.620 14.763 92.225 1.00 93.62 292 LYS A O 1
ATOM 2319 N N . SER A 1 293 ? -45.414 15.807 90.391 1.00 92.31 293 SER A N 1
ATOM 2320 C CA . SER A 1 293 ? -45.892 17.019 91.071 1.00 92.31 293 SER A CA 1
ATOM 2321 C C . SER A 1 293 ? -46.993 16.710 92.097 1.00 92.31 293 SER A C 1
ATOM 2323 O O . SER A 1 293 ? -46.926 17.123 93.263 1.00 92.31 293 SER A O 1
ATOM 2325 N N . ASN A 1 294 ? -47.968 15.885 91.706 1.00 92.56 294 ASN A N 1
ATOM 2326 C CA . ASN A 1 294 ? -49.042 15.419 92.581 1.00 92.56 294 ASN A CA 1
ATOM 2327 C C . ASN A 1 294 ? -48.500 14.628 93.779 1.00 92.56 294 ASN A C 1
ATOM 2329 O O . ASN A 1 294 ? -48.874 14.889 94.924 1.00 92.56 294 ASN A O 1
ATOM 2333 N N . TRP A 1 295 ? -47.579 13.690 93.542 1.00 90.75 295 TRP A N 1
ATOM 2334 C CA . TRP A 1 295 ? -46.937 12.918 94.605 1.00 90.75 295 TRP A CA 1
ATOM 2335 C C . TRP A 1 295 ? -46.147 13.808 95.572 1.00 90.75 295 TRP A C 1
ATOM 2337 O O . TRP A 1 295 ? -46.225 13.625 96.790 1.00 90.75 295 TRP A O 1
ATOM 2347 N N . ALA A 1 296 ? -45.433 14.814 95.055 1.00 88.62 296 ALA A N 1
ATOM 2348 C CA . ALA A 1 296 ? -44.741 15.795 95.884 1.00 88.62 296 ALA A CA 1
ATOM 2349 C C . ALA A 1 296 ? -45.720 16.545 96.804 1.00 88.62 296 ALA A C 1
ATOM 2351 O O . ALA A 1 296 ? -45.446 16.701 97.996 1.00 88.62 296 ALA A O 1
ATOM 2352 N N . SER A 1 297 ? -46.899 16.911 96.296 1.00 84.75 297 SER A N 1
ATOM 2353 C CA . SER A 1 297 ? -47.958 17.543 97.090 1.00 84.75 297 SER A CA 1
ATOM 2354 C C . SER A 1 297 ? -48.510 16.612 98.177 1.00 84.75 297 SER A C 1
ATOM 2356 O O . SER A 1 297 ? -48.554 17.005 99.344 1.00 84.75 297 SER A O 1
ATOM 2358 N N . VAL A 1 298 ? -48.827 15.349 97.865 1.00 83.19 298 VAL A N 1
ATOM 2359 C CA . VAL A 1 298 ? -49.276 14.347 98.860 1.00 83.19 298 VAL A CA 1
ATOM 2360 C C . VAL A 1 298 ? -48.260 14.192 99.996 1.00 83.19 298 VAL A C 1
ATOM 2362 O O . VAL A 1 298 ? -48.623 14.190 101.177 1.00 83.19 298 VAL A O 1
ATOM 2365 N N . LYS A 1 299 ? -46.967 14.145 99.657 1.00 76.25 299 LYS A N 1
ATOM 2366 C CA . LYS A 1 299 ? -45.877 14.051 100.634 1.00 76.25 299 LYS A CA 1
ATOM 2367 C C . LYS A 1 299 ? -45.842 15.254 101.584 1.00 76.25 299 LYS A C 1
ATOM 2369 O O . LYS A 1 299 ? -45.562 15.082 102.765 1.00 76.25 299 LYS A O 1
ATOM 2374 N N . THR A 1 300 ? -46.160 16.459 101.111 1.00 72.62 300 THR A N 1
ATOM 2375 C CA . THR A 1 300 ? -46.204 17.656 101.974 1.00 72.62 300 THR A CA 1
ATOM 2376 C C . THR A 1 300 ? -47.412 17.706 102.913 1.00 72.62 300 THR A C 1
ATOM 2378 O O . THR A 1 300 ? -47.311 18.305 103.985 1.00 72.62 300 THR A O 1
ATOM 2381 N N . VAL A 1 301 ? -48.529 17.063 102.556 1.00 63.47 301 VAL A N 1
ATOM 2382 C CA . VAL A 1 301 ? -49.742 16.998 103.392 1.00 63.47 301 VAL A CA 1
ATOM 2383 C C . VAL A 1 301 ? -49.602 15.931 104.484 1.00 63.47 301 VAL A C 1
ATOM 2385 O O . VAL A 1 301 ? -49.962 16.177 105.633 1.00 63.47 301 VAL A O 1
ATOM 2388 N N . SER A 1 302 ? -49.008 14.776 104.166 1.00 53.16 302 SER A N 1
ATOM 2389 C CA . SER A 1 302 ? -48.934 13.633 105.092 1.00 53.16 302 SER A CA 1
ATOM 2390 C C . SER A 1 302 ? -47.950 13.802 106.263 1.00 53.16 302 SER A C 1
ATOM 2392 O O . SER A 1 302 ? -47.998 13.009 107.197 1.00 53.16 302 SER A O 1
ATOM 2394 N N . PHE A 1 303 ? -47.078 14.817 106.243 1.00 50.84 303 PHE A N 1
ATOM 2395 C CA . PHE A 1 303 ? -46.094 15.085 107.309 1.00 50.84 303 PHE A CA 1
ATOM 2396 C C . PHE A 1 303 ? -46.390 16.347 108.140 1.00 50.84 303 PHE A C 1
ATOM 2398 O O . PHE A 1 303 ? -45.572 16.734 108.970 1.00 50.84 303 PHE A O 1
ATOM 2405 N N . LYS A 1 304 ? -47.548 16.998 107.945 1.00 50.03 304 LYS A N 1
ATOM 2406 C CA . LYS A 1 304 ? -47.956 18.189 108.719 1.00 50.03 304 LYS A CA 1
ATOM 2407 C C . LYS A 1 304 ? -49.006 17.921 109.807 1.00 50.03 304 LYS A C 1
ATOM 2409 O O . LYS A 1 304 ? -49.403 18.864 110.483 1.00 50.03 304 LYS A O 1
ATOM 2414 N N . HIS A 1 305 ? -49.441 16.675 110.008 1.00 42.03 305 HIS A N 1
ATOM 2415 C CA . HIS A 1 305 ? -50.216 16.290 111.194 1.00 42.03 305 HIS A CA 1
ATOM 2416 C C . HIS A 1 305 ? -49.275 15.675 112.239 1.00 42.03 305 HIS A C 1
ATOM 2418 O O . HIS A 1 305 ? -48.760 14.574 112.054 1.00 42.03 305 HIS A O 1
ATOM 2424 N N . GLU A 1 306 ? -49.021 16.430 113.308 1.00 42.44 306 GLU A N 1
ATOM 2425 C CA . GLU A 1 306 ? -48.368 15.967 114.534 1.00 42.44 306 GLU A CA 1
ATOM 2426 C C . GLU A 1 306 ? -49.072 14.736 115.113 1.00 42.44 306 GLU A C 1
ATOM 2428 O O . GLU A 1 306 ? -50.300 14.703 115.154 1.00 42.44 306 GLU A O 1
ATOM 2433 N N . ILE A 1 307 ? -48.303 13.812 115.703 1.00 36.59 307 ILE A N 1
ATOM 2434 C CA . ILE A 1 307 ? -48.728 13.147 116.941 1.00 36.59 307 ILE A CA 1
ATOM 2435 C C . ILE A 1 307 ? -47.581 13.199 117.960 1.00 36.59 307 ILE A C 1
ATOM 2437 O O . ILE A 1 307 ? -46.618 12.435 117.918 1.00 36.59 307 ILE A O 1
ATOM 2441 N N . PHE A 1 308 ? -47.735 14.152 118.882 1.00 34.88 308 PHE A N 1
ATOM 2442 C CA . PHE A 1 308 ? -47.336 14.084 120.287 1.00 34.88 308 PHE A CA 1
ATOM 2443 C C . PHE A 1 308 ? -47.904 12.808 120.936 1.00 34.88 308 PHE A C 1
ATOM 2445 O O . PHE A 1 308 ? -49.092 12.536 120.780 1.00 34.88 308 PHE A O 1
ATOM 2452 N N . GLY A 1 309 ? -47.122 12.088 121.747 1.00 32.41 309 GLY A N 1
ATOM 2453 C CA . GLY A 1 309 ? -47.689 11.124 122.703 1.00 32.41 309 GLY A CA 1
ATOM 2454 C C . GLY A 1 309 ? -46.849 9.879 122.963 1.00 32.41 309 GLY A C 1
ATOM 2455 O O . GLY A 1 309 ? -46.918 8.895 122.237 1.00 32.41 309 GLY A O 1
ATOM 2456 N N . SER A 1 310 ? -46.090 9.915 124.054 1.00 32.16 310 SER A N 1
ATOM 2457 C CA . SER A 1 310 ? -45.377 8.788 124.658 1.00 32.16 310 SER A CA 1
ATOM 2458 C C . SER A 1 310 ? -46.323 7.686 125.165 1.00 32.16 310 SER A C 1
ATOM 2460 O O . SER A 1 310 ? -47.286 8.010 125.851 1.00 32.16 310 SER A O 1
ATOM 2462 N N . GLN A 1 311 ? -45.977 6.403 124.974 1.00 32.78 311 GLN A N 1
ATOM 2463 C CA . GLN A 1 311 ? -45.689 5.443 126.063 1.00 32.78 311 GLN A CA 1
ATOM 2464 C C . GLN A 1 311 ? -45.332 4.029 125.547 1.00 32.78 311 GLN A C 1
ATOM 2466 O O . GLN A 1 311 ? -46.046 3.424 124.760 1.00 32.78 311 GLN A O 1
ATOM 2471 N N . HIS A 1 312 ? -44.190 3.546 126.051 1.00 34.22 312 HIS A N 1
ATOM 2472 C CA . HIS A 1 312 ? -43.742 2.170 126.310 1.00 34.22 312 HIS A CA 1
ATOM 2473 C C . HIS A 1 312 ? -44.419 0.964 125.626 1.00 34.22 312 HIS A C 1
ATOM 2475 O O . HIS A 1 312 ? -45.529 0.585 125.980 1.00 34.22 312 HIS A O 1
ATOM 2481 N N . LEU A 1 313 ? -43.608 0.196 124.883 1.00 30.72 313 LEU A N 1
ATOM 2482 C CA . LEU A 1 313 ? -43.529 -1.268 125.011 1.00 30.72 313 LEU A CA 1
ATOM 2483 C C . LEU A 1 313 ? -42.172 -1.779 124.491 1.00 30.72 313 LEU A C 1
ATOM 2485 O O . LEU A 1 313 ? -41.779 -1.548 123.351 1.00 30.72 313 LEU A O 1
ATOM 2489 N N . TYR A 1 314 ? -41.438 -2.442 125.383 1.00 31.34 314 TYR A N 1
ATOM 2490 C CA . TYR A 1 314 ? -40.260 -3.260 125.090 1.00 31.34 314 TYR A CA 1
ATOM 2491 C C . TYR A 1 314 ? -40.636 -4.401 124.130 1.00 31.34 314 TYR A C 1
ATOM 2493 O O . TYR A 1 314 ? -41.668 -5.016 124.355 1.00 31.34 314 TYR A O 1
ATOM 2501 N N . PHE A 1 315 ? -39.783 -4.733 123.148 1.00 33.53 315 PHE A N 1
ATOM 2502 C CA . PHE A 1 315 ? -39.254 -6.095 122.915 1.00 33.53 315 PHE A CA 1
ATOM 2503 C C . PHE A 1 315 ? -38.284 -6.143 121.707 1.00 33.53 315 PHE A C 1
ATOM 2505 O O . PHE A 1 315 ? -38.663 -5.917 120.565 1.00 33.53 315 PHE A O 1
ATOM 2512 N N . GLY A 1 316 ? -37.024 -6.504 121.980 1.00 36.75 316 GLY A N 1
ATOM 2513 C CA . GLY A 1 316 ? -36.307 -7.553 121.238 1.00 36.75 316 GLY A CA 1
ATOM 2514 C C . GLY A 1 316 ? -35.929 -7.340 119.767 1.00 36.75 316 GLY A C 1
ATOM 2515 O O . GLY A 1 316 ? -36.241 -8.181 118.929 1.00 36.75 316 GLY A O 1
ATOM 2516 N N . GLY A 1 317 ? -35.158 -6.300 119.447 1.00 45.06 317 GLY A N 1
ATOM 2517 C CA . GLY A 1 317 ? -34.441 -6.220 118.172 1.00 45.06 317 GLY A CA 1
ATOM 2518 C C . GLY A 1 317 ? -33.287 -7.226 118.103 1.00 45.06 317 GLY A C 1
ATOM 2519 O O . GLY A 1 317 ? -32.256 -7.013 118.733 1.00 45.06 317 GLY A O 1
ATOM 2520 N N . ARG A 1 318 ? -33.445 -8.312 117.333 1.00 43.69 318 ARG A N 1
ATOM 2521 C CA . ARG A 1 318 ? -32.320 -9.127 116.811 1.00 43.69 318 ARG A CA 1
ATOM 2522 C C . ARG A 1 318 ? -32.632 -9.992 115.578 1.00 43.69 318 ARG A C 1
ATOM 2524 O O . ARG A 1 318 ? -31.751 -10.715 115.135 1.00 43.69 318 ARG A O 1
ATOM 2531 N N . GLN A 1 319 ? -33.822 -9.890 114.975 1.00 45.31 319 GLN A N 1
ATOM 2532 C CA . GLN A 1 319 ? -34.223 -10.780 113.867 1.00 45.31 319 GLN A CA 1
ATOM 2533 C C . GLN A 1 319 ? -34.276 -10.139 112.470 1.00 45.31 319 GLN A C 1
ATOM 2535 O O . GLN A 1 319 ? -34.244 -10.862 111.481 1.00 45.31 319 GLN A O 1
ATOM 2540 N N . PHE A 1 320 ? -34.262 -8.808 112.344 1.00 40.44 320 PHE A N 1
ATOM 2541 C CA . PHE A 1 320 ? -34.401 -8.157 111.028 1.00 40.44 320 PHE A CA 1
ATOM 2542 C C . PHE A 1 320 ? -33.084 -7.901 110.278 1.00 40.44 320 PHE A C 1
ATOM 2544 O O . PHE A 1 320 ? -33.089 -7.820 109.052 1.00 40.44 320 PHE A O 1
ATOM 2551 N N . ILE A 1 321 ? -31.944 -7.846 110.976 1.00 48.16 321 ILE A N 1
ATOM 2552 C CA . ILE A 1 321 ? -30.635 -7.611 110.335 1.00 48.16 321 ILE A CA 1
ATOM 2553 C C . ILE A 1 321 ? -30.140 -8.871 109.596 1.00 48.16 321 ILE A C 1
ATOM 2555 O O . ILE A 1 321 ? -29.505 -8.759 108.550 1.00 48.16 321 ILE A O 1
ATOM 2559 N N . CYS A 1 322 ? -30.505 -10.074 110.058 1.00 46.91 322 CYS A N 1
ATOM 2560 C CA . CYS A 1 322 ? -30.144 -11.325 109.380 1.00 46.91 322 CYS A CA 1
ATOM 2561 C C . CYS A 1 322 ? -30.908 -11.538 108.060 1.00 46.91 322 CYS A C 1
ATOM 2563 O O . CYS A 1 322 ? -30.333 -12.063 107.109 1.00 46.91 322 CYS A O 1
ATOM 2565 N N . CYS A 1 323 ? -32.163 -11.082 107.957 1.00 46.72 323 CYS A N 1
ATOM 2566 C CA . CYS A 1 323 ? -32.939 -11.198 106.716 1.00 46.72 323 CYS A CA 1
ATOM 2567 C C . CYS A 1 323 ? -32.459 -10.222 105.631 1.00 46.72 323 CYS A C 1
ATOM 2569 O O . CYS A 1 323 ? -32.432 -10.581 104.457 1.00 46.72 323 CYS A O 1
ATOM 2571 N N . PHE A 1 324 ? -32.018 -9.018 106.009 1.00 50.78 324 PHE A N 1
ATOM 2572 C CA . PHE A 1 324 ? -31.507 -8.041 105.043 1.00 50.78 324 PHE A CA 1
ATOM 2573 C C . PHE A 1 324 ? -30.165 -8.469 104.427 1.00 50.78 324 PHE A C 1
ATOM 2575 O O . PHE A 1 324 ? -29.991 -8.359 103.215 1.00 50.78 324 PHE A O 1
ATOM 2582 N N . LEU A 1 325 ? -29.244 -9.032 105.221 1.00 52.38 325 LEU A N 1
ATOM 2583 C CA . LEU A 1 325 ? -27.970 -9.538 104.691 1.00 52.38 325 LEU A CA 1
ATOM 2584 C C . LEU A 1 325 ? -28.161 -10.752 103.765 1.00 52.38 325 LEU A C 1
ATOM 2586 O O . LEU A 1 325 ? -27.464 -10.863 102.758 1.00 52.38 325 LEU A O 1
ATOM 2590 N N . ALA A 1 326 ? -29.125 -11.634 104.049 1.00 53.97 326 ALA A N 1
ATOM 2591 C CA . ALA A 1 326 ? -29.400 -12.804 103.212 1.00 53.97 326 ALA A CA 1
ATOM 2592 C C . ALA A 1 326 ? -29.968 -12.423 101.830 1.00 53.97 326 ALA A C 1
ATOM 2594 O O . ALA A 1 326 ? -29.550 -12.986 100.819 1.00 53.97 326 ALA A O 1
ATOM 2595 N N . VAL A 1 327 ? -30.859 -11.424 101.763 1.00 60.09 327 VAL A N 1
ATOM 2596 C CA . VAL A 1 327 ? -31.458 -10.963 100.495 1.00 60.09 327 VAL A CA 1
ATOM 2597 C C . VAL A 1 327 ? -30.440 -10.220 99.627 1.00 60.09 327 VAL A C 1
ATOM 2599 O O . VAL A 1 327 ? -30.391 -10.440 98.419 1.00 60.09 327 VAL A O 1
ATOM 2602 N N . VAL A 1 328 ? -29.572 -9.400 100.231 1.00 63.25 328 VAL A N 1
ATOM 2603 C CA . VAL A 1 328 ? -28.510 -8.698 99.490 1.00 63.25 328 VAL A CA 1
ATOM 2604 C C . VAL A 1 328 ? -27.466 -9.686 98.954 1.00 63.25 328 VAL A C 1
ATOM 2606 O O . VAL A 1 328 ? -27.043 -9.559 97.809 1.00 63.25 328 VAL A O 1
ATOM 2609 N N . THR A 1 329 ? -27.117 -10.726 99.718 1.00 64.94 329 THR A N 1
ATOM 2610 C CA . THR A 1 329 ? -26.170 -11.760 99.255 1.00 64.94 329 THR A CA 1
ATOM 2611 C C . THR A 1 329 ? -26.761 -12.603 98.114 1.00 64.94 329 THR A C 1
ATOM 2613 O O . THR A 1 329 ? -26.066 -12.891 97.142 1.00 64.94 329 THR A O 1
ATOM 2616 N N . ALA A 1 330 ? -28.059 -12.926 98.164 1.00 62.66 330 ALA A N 1
ATOM 2617 C CA . ALA A 1 330 ? -28.746 -13.645 97.087 1.00 62.66 330 ALA A CA 1
ATOM 2618 C C . ALA A 1 330 ? -28.848 -12.824 95.784 1.00 62.66 330 ALA A C 1
ATOM 2620 O O . ALA A 1 330 ? -28.658 -13.372 94.699 1.00 62.66 330 ALA A O 1
ATOM 2621 N N . LEU A 1 331 ? -29.077 -11.508 95.880 1.00 62.72 331 LEU A N 1
ATOM 2622 C CA . LEU A 1 331 ? -29.097 -10.602 94.724 1.00 62.72 331 LEU A CA 1
ATOM 2623 C C . LEU A 1 331 ? -27.714 -10.446 94.075 1.00 62.72 331 LEU A C 1
ATOM 2625 O O . LEU A 1 331 ? -27.615 -10.440 92.849 1.00 62.72 331 LEU A O 1
ATOM 2629 N N . VAL A 1 332 ? -26.645 -10.385 94.876 1.00 67.00 332 VAL A N 1
ATOM 2630 C CA . VAL A 1 332 ? -25.266 -10.305 94.363 1.00 67.00 332 VAL A CA 1
ATOM 2631 C C . VAL A 1 332 ? -24.851 -11.612 93.676 1.00 67.00 332 VAL A C 1
ATOM 2633 O O . VAL A 1 332 ? -24.259 -11.566 92.600 1.00 67.00 332 VAL A O 1
ATOM 2636 N N . CYS A 1 333 ? -25.223 -12.780 94.211 1.00 64.44 333 CYS A N 1
ATOM 2637 C CA . CYS A 1 333 ? -24.966 -14.063 93.544 1.00 64.44 333 CYS A CA 1
ATOM 2638 C C . CYS A 1 333 ? -25.769 -14.236 92.241 1.00 64.44 333 CYS A C 1
ATOM 2640 O O . CYS A 1 333 ? -25.236 -14.778 91.276 1.00 64.44 333 CYS A O 1
ATOM 2642 N N . TYR A 1 334 ? -27.013 -13.746 92.176 1.00 63.16 334 TYR A N 1
ATOM 2643 C CA . TYR A 1 334 ? -27.835 -13.810 90.960 1.00 63.16 334 TYR A CA 1
ATOM 2644 C C . TYR A 1 334 ? -27.299 -12.901 89.838 1.00 63.16 334 TYR A C 1
ATOM 2646 O O . TYR A 1 334 ? -27.296 -13.291 88.673 1.00 63.16 334 TYR A O 1
ATOM 2654 N N . LEU A 1 335 ? -26.766 -11.723 90.183 1.00 57.47 335 LEU A N 1
ATOM 2655 C CA . LEU A 1 335 ? -26.149 -10.803 89.218 1.00 57.47 335 LEU A CA 1
ATOM 2656 C C . LEU A 1 335 ? -24.792 -11.300 88.682 1.00 57.47 335 LEU A C 1
ATOM 2658 O O . LEU A 1 335 ? -24.456 -11.011 87.539 1.00 57.47 335 LEU A O 1
ATOM 2662 N N . ILE A 1 336 ? -24.034 -12.084 89.460 1.00 62.81 336 ILE A N 1
ATOM 2663 C CA . ILE A 1 336 ? -22.758 -12.683 89.017 1.00 62.81 336 ILE A CA 1
ATOM 2664 C C . ILE A 1 336 ? -22.979 -13.871 88.059 1.00 62.81 336 ILE A C 1
ATOM 2666 O O . ILE A 1 336 ? -22.136 -14.123 87.204 1.00 62.81 336 ILE A O 1
ATOM 2670 N N . ILE A 1 337 ? -24.117 -14.570 88.150 1.00 63.56 337 ILE A N 1
ATOM 2671 C CA . ILE A 1 337 ? -24.472 -15.685 87.250 1.00 63.56 337 ILE A CA 1
ATOM 2672 C C . ILE A 1 337 ? -25.022 -15.191 85.898 1.00 63.56 337 ILE A C 1
ATOM 2674 O O . ILE A 1 337 ? -24.897 -15.893 84.904 1.00 63.56 337 ILE A O 1
ATOM 2678 N N . LEU A 1 338 ? -25.607 -13.989 85.833 1.00 53.16 338 LEU A N 1
ATOM 2679 C CA . LEU A 1 338 ? -26.175 -13.427 84.595 1.00 53.16 338 LEU A CA 1
ATOM 2680 C C . LEU A 1 338 ? -25.177 -12.629 83.737 1.00 53.16 338 LEU A C 1
ATOM 2682 O O . LEU A 1 338 ? -25.493 -12.311 82.594 1.00 53.16 338 LEU A O 1
ATOM 2686 N N . CYS A 1 339 ? -23.996 -12.306 84.270 1.00 46.66 339 CYS A N 1
ATOM 2687 C CA . CYS A 1 339 ? -22.966 -11.516 83.583 1.00 46.66 339 CYS A CA 1
ATOM 2688 C C . CYS A 1 339 ? -21.709 -12.324 83.199 1.00 46.66 339 CYS A C 1
ATOM 2690 O O . CYS A 1 339 ? -20.682 -11.712 82.903 1.00 46.66 339 CYS A O 1
ATOM 2692 N N . ASN A 1 340 ? -21.774 -13.661 83.205 1.00 44.47 340 ASN A N 1
ATOM 2693 C CA . ASN A 1 340 ? -20.700 -14.557 82.759 1.00 44.47 340 ASN A CA 1
ATOM 2694 C C . ASN A 1 340 ? -21.203 -15.539 81.702 1.00 44.47 340 ASN A C 1
ATOM 2696 O O . ASN A 1 340 ? -22.268 -16.150 81.950 1.00 44.47 340 ASN A O 1
#